Protein AF-A0A1Y5I6X3-F1 (afdb_monomer_lite)

Structure (mmCIF, N/CA/C/O backbone):
data_AF-A0A1Y5I6X3-F1
#
_entry.id   AF-A0A1Y5I6X3-F1
#
loop_
_atom_site.group_PDB
_atom_site.id
_atom_site.type_symbol
_atom_site.label_atom_id
_atom_site.label_alt_id
_atom_site.label_comp_id
_atom_site.label_asym_id
_atom_site.label_entity_id
_atom_site.label_seq_id
_atom_site.pdbx_PDB_ins_code
_atom_site.Cartn_x
_atom_site.Cartn_y
_atom_site.Cartn_z
_atom_site.occupancy
_atom_site.B_iso_or_equiv
_atom_site.auth_seq_id
_atom_site.auth_comp_id
_atom_site.auth_asym_id
_atom_site.auth_atom_id
_atom_site.pdbx_PDB_model_num
ATOM 1 N N . VAL A 1 1 ? 5.671 -7.356 -2.878 1.00 47.97 1 VAL A N 1
ATOM 2 C CA . VAL A 1 1 ? 5.399 -8.682 -2.246 1.00 47.97 1 VAL A CA 1
ATOM 3 C C . VAL A 1 1 ? 4.598 -8.442 -0.971 1.00 47.97 1 VAL A C 1
ATOM 5 O O . VAL A 1 1 ? 4.888 -7.433 -0.356 1.00 47.97 1 VAL A O 1
ATOM 8 N N . PHE A 1 2 ? 3.618 -9.276 -0.595 1.00 40.38 2 PHE A N 1
ATOM 9 C CA . PHE A 1 2 ? 2.829 -9.150 0.658 1.00 40.38 2 PHE A CA 1
ATOM 10 C C . PHE A 1 2 ? 3.252 -10.174 1.716 1.00 40.38 2 PHE A C 1
ATOM 12 O O . PHE A 1 2 ? 3.904 -11.132 1.338 1.00 40.38 2 PHE A O 1
ATOM 19 N N . GLY A 1 3 ? 2.980 -10.002 3.017 1.00 33.16 3 GLY A N 1
ATOM 20 C CA . GLY A 1 3 ? 3.432 -10.968 4.034 1.00 33.16 3 GLY A CA 1
ATOM 21 C C . GLY A 1 3 ? 2.745 -10.862 5.398 1.00 33.16 3 GLY A C 1
ATOM 22 O O . GLY A 1 3 ? 2.863 -9.841 6.061 1.00 33.16 3 GLY A O 1
ATOM 23 N N . ALA A 1 4 ? 2.128 -11.958 5.864 1.00 39.16 4 ALA A N 1
ATOM 24 C CA . ALA A 1 4 ? 1.616 -12.124 7.233 1.00 39.16 4 ALA A CA 1
ATOM 25 C C . ALA A 1 4 ? 2.211 -13.375 7.927 1.00 39.16 4 ALA A C 1
ATOM 27 O O . ALA A 1 4 ? 2.476 -14.397 7.282 1.00 39.16 4 ALA A O 1
ATOM 28 N N . ARG A 1 5 ? 2.343 -13.353 9.268 1.00 38.53 5 ARG A N 1
ATOM 29 C CA . ARG A 1 5 ? 2.557 -14.521 10.171 1.00 38.53 5 ARG A CA 1
ATOM 30 C C . ARG A 1 5 ? 1.288 -14.790 10.999 1.00 38.53 5 ARG A C 1
ATOM 32 O O . ARG A 1 5 ? 0.604 -13.849 11.363 1.00 38.53 5 ARG A O 1
ATOM 39 N N . GLY A 1 6 ? 0.972 -16.066 11.250 1.00 36.53 6 GLY A N 1
ATOM 40 C CA . GLY A 1 6 ? -0.183 -16.513 12.045 1.00 36.53 6 GLY A CA 1
ATOM 41 C C . GLY A 1 6 ? -1.315 -17.152 11.233 1.00 36.53 6 GLY A C 1
ATOM 42 O O . GLY A 1 6 ? -1.885 -16.508 10.354 1.00 36.53 6 GLY A O 1
ATOM 43 N N . ALA A 1 7 ? -1.602 -18.418 11.536 1.00 39.69 7 ALA A N 1
ATOM 44 C CA . ALA A 1 7 ? -2.764 -19.174 11.093 1.00 39.69 7 ALA A CA 1
ATOM 45 C C . ALA A 1 7 ? -3.996 -18.733 11.899 1.00 39.69 7 ALA A C 1
ATOM 47 O O . ALA A 1 7 ? -4.165 -19.162 13.035 1.00 39.69 7 ALA A O 1
ATOM 48 N N . ARG A 1 8 ? -4.810 -17.8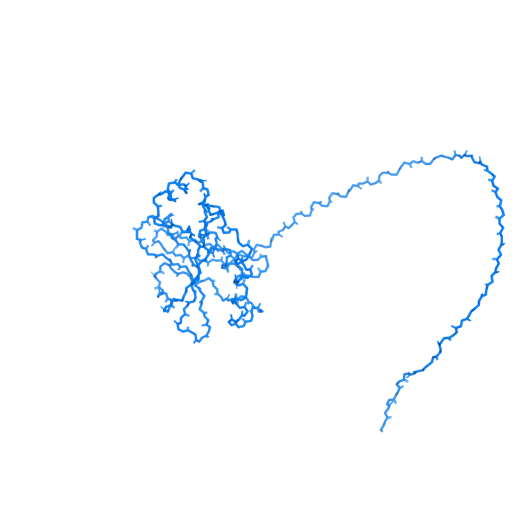42 11.332 1.00 38.97 8 ARG A N 1
ATOM 49 C CA . ARG A 1 8 ? -6.225 -17.581 11.655 1.00 38.97 8 ARG A CA 1
ATOM 50 C C . ARG A 1 8 ? -6.886 -17.107 10.357 1.00 38.97 8 ARG A C 1
ATOM 52 O O . ARG A 1 8 ? -6.158 -16.739 9.434 1.00 38.97 8 ARG A O 1
ATOM 59 N N . ARG A 1 9 ? -8.216 -17.229 10.267 1.00 42.22 9 ARG A N 1
ATOM 60 C CA . ARG A 1 9 ? -9.050 -16.942 9.080 1.00 42.22 9 ARG A CA 1
ATOM 61 C C . ARG A 1 9 ? -8.494 -15.775 8.250 1.00 42.22 9 ARG A C 1
ATOM 63 O O . ARG A 1 9 ? -8.038 -14.784 8.813 1.00 42.22 9 ARG A O 1
ATOM 70 N N . ALA A 1 10 ? -8.550 -15.888 6.920 1.00 47.84 10 ALA A N 1
ATOM 71 C CA . ALA A 1 10 ? -7.955 -14.943 5.963 1.00 47.84 10 ALA A CA 1
ATOM 72 C C . ALA A 1 10 ? -8.336 -13.455 6.176 1.00 47.84 10 ALA A C 1
ATOM 74 O O . ALA A 1 10 ? -7.649 -12.575 5.659 1.00 47.84 10 ALA A O 1
ATOM 75 N N . SER A 1 11 ? -9.373 -13.171 6.973 1.00 52.00 11 SER A N 1
ATOM 76 C CA . SER A 1 11 ? -9.797 -11.835 7.405 1.00 52.00 11 SER A CA 1
ATOM 77 C C . SER A 1 11 ? -8.820 -11.104 8.337 1.00 52.00 11 SER A C 1
ATOM 79 O O . SER A 1 11 ? -8.869 -9.880 8.389 1.00 52.00 11 SER A O 1
ATOM 81 N N . ASP A 1 12 ? -7.919 -11.806 9.036 1.00 60.47 12 ASP A N 1
ATOM 82 C CA . ASP A 1 12 ? -7.076 -11.211 10.094 1.00 60.47 12 ASP A CA 1
ATOM 83 C C . ASP A 1 12 ? -5.614 -10.989 9.648 1.00 60.47 12 ASP A C 1
ATOM 85 O O . ASP A 1 12 ? -4.705 -10.796 10.462 1.00 60.47 12 ASP A O 1
ATOM 89 N N . ALA A 1 13 ? -5.345 -11.078 8.344 1.00 75.06 13 ALA A N 1
ATOM 90 C CA . ALA A 1 13 ? -3.999 -10.943 7.803 1.00 75.06 13 ALA A CA 1
ATOM 91 C C . ALA A 1 13 ? -3.603 -9.467 7.648 1.00 75.06 13 ALA A C 1
ATOM 93 O O . ALA A 1 13 ? -4.314 -8.680 7.030 1.00 75.06 13 ALA A O 1
ATOM 94 N N . HIS A 1 14 ? -2.419 -9.104 8.142 1.00 86.31 14 HIS A N 1
ATOM 95 C CA . HIS A 1 14 ? -1.806 -7.807 7.860 1.00 86.31 14 HIS A CA 1
ATOM 96 C C . HIS A 1 14 ? -1.099 -7.823 6.495 1.00 86.31 14 HIS A C 1
ATOM 98 O O . HIS A 1 14 ? -0.344 -8.751 6.194 1.00 86.31 14 HIS A O 1
ATOM 104 N N . TRP A 1 15 ? -1.336 -6.793 5.681 1.00 89.25 15 TRP A N 1
ATOM 105 C CA . TRP A 1 15 ? -0.742 -6.633 4.354 1.00 89.25 15 TRP A CA 1
ATOM 106 C C . TRP A 1 15 ? 0.326 -5.533 4.382 1.00 89.25 15 TRP A C 1
ATOM 108 O O . TRP A 1 15 ? 0.142 -4.487 4.995 1.00 89.25 15 TRP A O 1
ATOM 118 N N . MET A 1 16 ? 1.447 -5.781 3.705 1.00 92.56 16 MET A N 1
ATOM 119 C CA . MET A 1 16 ? 2.593 -4.867 3.601 1.00 92.56 16 MET A CA 1
ATOM 120 C C . MET A 1 16 ? 3.249 -5.010 2.231 1.00 92.56 16 MET A C 1
ATOM 122 O O . MET A 1 16 ? 3.289 -6.117 1.714 1.00 92.56 16 MET A O 1
ATOM 126 N N . VAL A 1 17 ? 3.808 -3.956 1.646 1.00 93.69 17 VAL A N 1
ATOM 127 C CA . VAL A 1 17 ? 4.518 -4.045 0.361 1.00 93.69 17 VAL A CA 1
ATOM 128 C C . VAL A 1 17 ? 6.007 -4.225 0.607 1.00 93.69 17 VAL A C 1
ATOM 130 O O . VAL A 1 17 ? 6.638 -3.392 1.244 1.00 93.69 17 VAL A O 1
ATOM 133 N N . LEU A 1 18 ? 6.598 -5.285 0.061 1.00 92.50 18 LEU A N 1
ATOM 134 C CA . LEU A 1 18 ? 8.047 -5.406 -0.052 1.00 92.50 18 LEU A CA 1
ATOM 135 C C . LEU A 1 18 ? 8.511 -5.010 -1.454 1.00 92.50 18 LEU A C 1
ATOM 137 O O . LEU A 1 18 ? 7.993 -5.545 -2.447 1.00 92.50 18 LEU A O 1
ATOM 141 N N . VAL A 1 19 ? 9.541 -4.171 -1.498 1.00 91.69 19 VAL A N 1
ATOM 142 C CA . VAL A 1 19 ? 10.272 -3.744 -2.692 1.00 91.69 19 VAL A CA 1
ATOM 143 C C . VAL A 1 19 ? 11.702 -4.259 -2.583 1.00 91.69 19 VAL A C 1
ATOM 145 O O . VAL A 1 19 ? 12.400 -3.986 -1.607 1.00 91.69 19 VAL A O 1
ATOM 148 N N . ARG A 1 20 ? 12.139 -5.029 -3.582 1.00 90.00 20 ARG A N 1
ATOM 149 C CA . ARG A 1 20 ? 13.528 -5.480 -3.700 1.00 90.00 20 ARG A CA 1
ATOM 150 C C . ARG A 1 20 ? 14.184 -4.726 -4.844 1.00 90.00 20 ARG A C 1
ATOM 152 O O . ARG A 1 20 ? 13.700 -4.795 -5.972 1.00 90.00 20 ARG A O 1
ATOM 159 N N . HIS A 1 21 ? 15.286 -4.051 -4.550 1.00 87.62 21 HIS A N 1
ATOM 160 C CA . HIS A 1 21 ? 16.095 -3.373 -5.557 1.00 87.62 21 HIS A CA 1
ATOM 161 C C . HIS A 1 21 ? 17.009 -4.385 -6.262 1.00 87.62 21 HIS A C 1
ATOM 163 O O . HIS A 1 21 ? 17.411 -5.392 -5.676 1.00 87.62 21 HIS A O 1
ATOM 169 N N . ALA A 1 22 ? 17.307 -4.159 -7.543 1.00 83.44 22 ALA A N 1
ATOM 170 C CA . ALA A 1 22 ? 18.222 -5.028 -8.280 1.00 83.44 22 ALA A CA 1
ATOM 171 C C . ALA A 1 22 ? 19.620 -4.992 -7.635 1.00 83.44 22 ALA A C 1
ATOM 173 O O . ALA A 1 22 ? 20.143 -3.914 -7.365 1.00 83.44 22 ALA A O 1
ATOM 174 N N . GLY A 1 23 ? 20.201 -6.167 -7.380 1.00 80.75 23 GLY A N 1
ATOM 175 C CA . GLY A 1 23 ? 21.510 -6.296 -6.729 1.00 80.75 23 GLY A CA 1
ATOM 176 C C . GLY A 1 23 ? 21.515 -6.092 -5.209 1.00 80.75 23 GLY A C 1
ATOM 177 O O . GLY A 1 23 ? 22.592 -6.076 -4.627 1.00 80.75 23 GLY A O 1
ATOM 178 N N . ASP A 1 24 ? 20.352 -5.939 -4.566 1.00 83.06 24 ASP A N 1
ATOM 179 C CA . ASP A 1 24 ? 20.244 -5.809 -3.108 1.00 83.06 24 ASP A CA 1
ATOM 180 C C . ASP A 1 24 ? 19.701 -7.120 -2.504 1.00 83.06 24 ASP A C 1
ATOM 182 O O . ASP A 1 24 ? 18.657 -7.635 -2.922 1.00 83.06 24 ASP A O 1
ATOM 186 N N . ASP A 1 25 ? 20.394 -7.648 -1.493 1.00 83.00 25 ASP A N 1
ATOM 187 C CA . ASP A 1 25 ? 19.954 -8.831 -0.732 1.00 83.00 25 ASP A CA 1
ATOM 188 C C . ASP A 1 25 ? 18.833 -8.492 0.262 1.00 83.00 25 ASP A C 1
ATOM 190 O O . ASP A 1 25 ? 18.154 -9.363 0.819 1.00 83.00 25 ASP A O 1
ATOM 194 N N . HIS A 1 26 ? 18.619 -7.198 0.485 1.00 87.75 26 HIS A N 1
ATOM 195 C CA . HIS A 1 26 ? 17.594 -6.672 1.364 1.00 87.75 26 HIS A CA 1
ATOM 196 C C . HIS A 1 26 ? 16.360 -6.222 0.585 1.00 87.75 26 HIS A C 1
ATOM 198 O O . HIS A 1 26 ? 16.435 -5.751 -0.550 1.00 87.75 26 HIS A O 1
ATOM 204 N N . ALA A 1 27 ? 15.208 -6.319 1.240 1.00 89.88 27 ALA A N 1
ATOM 205 C CA . ALA A 1 27 ? 13.973 -5.708 0.777 1.00 89.88 27 ALA A CA 1
ATOM 206 C C . ALA A 1 27 ? 13.588 -4.547 1.700 1.00 89.88 27 ALA A C 1
ATOM 208 O O . ALA A 1 27 ? 13.687 -4.659 2.926 1.00 89.88 27 ALA A O 1
ATOM 209 N N . SER A 1 28 ? 13.122 -3.448 1.116 1.00 92.38 28 SER A N 1
ATOM 210 C CA . SER A 1 28 ? 12.394 -2.411 1.844 1.00 92.38 28 SER A CA 1
ATOM 211 C C . SER A 1 28 ? 10.957 -2.884 2.037 1.00 92.38 28 SER A C 1
ATOM 213 O O . SER A 1 28 ? 10.341 -3.397 1.103 1.00 92.38 28 SER A O 1
ATOM 215 N N . VAL A 1 29 ? 10.434 -2.755 3.248 1.00 93.44 29 VAL A N 1
ATOM 216 C CA . VAL A 1 29 ? 9.074 -3.134 3.628 1.00 93.44 29 VAL A CA 1
ATOM 217 C C . VAL A 1 29 ? 8.320 -1.872 3.994 1.00 93.44 29 VAL A C 1
ATOM 219 O O . VAL A 1 29 ? 8.824 -1.092 4.799 1.00 93.44 29 VAL A O 1
ATOM 222 N N . TYR A 1 30 ? 7.127 -1.718 3.434 1.00 94.94 30 TYR A N 1
ATOM 223 C CA . TYR A 1 30 ? 6.227 -0.603 3.685 1.00 94.94 30 TYR A CA 1
ATOM 224 C C . TYR A 1 30 ? 4.903 -1.133 4.220 1.00 94.94 30 TYR A C 1
ATOM 226 O O . TYR A 1 30 ? 4.243 -1.959 3.580 1.00 94.94 30 TYR A O 1
ATOM 234 N N . ASP A 1 31 ? 4.534 -0.684 5.408 1.00 93.44 31 ASP A N 1
ATOM 235 C CA . ASP A 1 31 ? 3.338 -1.097 6.127 1.00 93.44 31 ASP A CA 1
ATOM 236 C C . ASP A 1 31 ? 2.549 0.111 6.630 1.00 93.44 31 ASP A C 1
ATOM 238 O O . ASP A 1 31 ? 3.102 1.170 6.910 1.00 93.44 31 ASP A O 1
ATOM 242 N N . PHE A 1 32 ? 1.233 -0.060 6.745 1.00 95.06 32 PHE A N 1
ATOM 243 C CA . PHE A 1 32 ? 0.332 0.932 7.320 1.00 95.06 32 PHE A CA 1
ATOM 244 C C . PHE A 1 32 ? -0.385 0.304 8.510 1.00 95.06 32 PHE A C 1
ATOM 246 O O . PHE A 1 32 ? -1.073 -0.710 8.370 1.00 95.06 32 PHE A O 1
ATOM 253 N N . LEU A 1 33 ? -0.165 0.857 9.699 1.00 93.75 33 LEU A N 1
ATOM 254 C CA . LEU A 1 33 ? -0.658 0.311 10.961 1.00 93.75 33 LEU A CA 1
ATOM 255 C C . LEU A 1 33 ? -1.163 1.437 11.860 1.00 93.75 33 LEU A C 1
ATOM 257 O O . LEU A 1 33 ? -0.714 2.568 11.726 1.00 93.75 33 LEU A O 1
ATOM 261 N N . PRO A 1 34 ? -2.042 1.152 12.832 1.00 94.56 34 PRO A N 1
ATOM 262 C CA . PRO A 1 34 ? -2.355 2.126 13.868 1.00 94.56 34 PRO A CA 1
ATOM 263 C C . PRO A 1 34 ? -1.087 2.530 14.622 1.00 94.56 34 PRO A C 1
ATOM 265 O O . PRO A 1 34 ? -0.229 1.678 14.865 1.00 94.56 34 PRO A O 1
ATOM 268 N N . THR A 1 35 ? -1.007 3.776 15.096 1.00 94.75 35 THR A N 1
ATOM 269 C CA . THR A 1 35 ? 0.135 4.244 15.908 1.00 94.75 35 THR A CA 1
ATOM 270 C C . THR A 1 35 ? 0.384 3.330 17.118 1.00 94.75 35 THR A C 1
ATOM 272 O O . THR A 1 35 ? 1.519 3.015 17.467 1.00 94.75 35 THR A O 1
ATOM 275 N N . SER A 1 36 ? -0.692 2.835 17.742 1.00 92.62 36 SER A N 1
ATOM 276 C CA . SER A 1 36 ? -0.648 1.897 18.873 1.00 92.62 36 SER A CA 1
ATOM 277 C C . SER A 1 36 ? -1.361 0.580 18.535 1.00 92.62 36 SER A C 1
ATOM 279 O O . SER A 1 36 ? -2.498 0.376 18.968 1.00 92.62 36 SER A O 1
ATOM 281 N N . PRO A 1 37 ? -0.718 -0.341 17.790 1.00 89.25 37 PRO A N 1
ATOM 282 C CA . PRO A 1 37 ? -1.380 -1.534 17.255 1.00 89.25 37 PRO A CA 1
ATOM 283 C C . PRO A 1 37 ? -1.651 -2.606 18.321 1.00 89.25 37 PRO A C 1
ATOM 285 O O . PRO A 1 37 ? -2.520 -3.449 18.141 1.00 89.25 37 PRO A O 1
ATOM 288 N N . LYS A 1 38 ? -0.920 -2.580 19.443 1.00 90.25 38 LYS A N 1
ATOM 289 C CA . LYS A 1 38 ? -1.089 -3.525 20.562 1.00 90.25 38 LYS A CA 1
ATOM 290 C C . LYS A 1 38 ? -2.070 -3.034 21.632 1.00 90.25 38 LYS A C 1
ATOM 292 O O . LYS A 1 38 ? -2.296 -3.738 22.609 1.00 90.25 38 LYS A O 1
ATOM 297 N N . SER A 1 39 ? -2.607 -1.822 21.487 1.00 94.06 39 SER A N 1
ATOM 298 C CA . SER A 1 39 ? -3.516 -1.243 22.477 1.00 94.06 39 SER A CA 1
ATOM 299 C C . SER A 1 39 ? -4.920 -1.841 22.330 1.00 94.06 39 SER A C 1
ATOM 301 O O . SER A 1 39 ? -5.509 -1.729 21.249 1.00 94.06 39 SER A O 1
ATOM 303 N N . PRO A 1 40 ? -5.505 -2.410 23.403 1.00 93.75 40 PRO A N 1
ATOM 304 C CA . PRO A 1 40 ? -6.885 -2.895 23.380 1.00 93.75 40 PRO A CA 1
ATOM 305 C C . PRO A 1 40 ? -7.892 -1.796 23.022 1.00 93.75 40 PRO A C 1
ATOM 307 O O . PRO A 1 40 ? -8.874 -2.061 22.335 1.00 93.75 40 PRO A O 1
ATOM 310 N N . ALA A 1 41 ? -7.628 -0.548 23.424 1.00 94.94 41 ALA A N 1
ATOM 311 C CA . ALA A 1 41 ? -8.490 0.589 23.106 1.00 94.94 41 ALA A CA 1
ATOM 312 C C . ALA A 1 41 ? -8.501 0.903 21.601 1.00 94.94 41 ALA A C 1
ATOM 314 O O . ALA A 1 41 ? -9.555 1.200 21.041 1.00 94.94 41 ALA A O 1
ATOM 315 N N . THR A 1 42 ? -7.346 0.803 20.934 1.00 93.94 42 THR A N 1
ATOM 316 C CA . THR A 1 42 ? -7.255 0.938 19.472 1.00 93.94 42 THR A CA 1
ATOM 317 C C . THR A 1 42 ? -8.066 -0.154 18.782 1.00 93.94 42 THR A C 1
ATOM 319 O O . THR A 1 42 ? -8.849 0.142 17.884 1.00 93.94 42 THR A O 1
ATOM 322 N N . ALA A 1 43 ? -7.921 -1.405 19.233 1.00 92.19 43 ALA A N 1
ATOM 323 C CA . ALA A 1 43 ? -8.663 -2.532 18.678 1.00 92.19 43 ALA A CA 1
ATOM 324 C C . ALA A 1 43 ? -10.179 -2.353 18.853 1.00 92.19 43 ALA A C 1
ATOM 326 O O . ALA A 1 43 ? -10.921 -2.495 17.888 1.00 92.19 43 ALA A O 1
ATOM 327 N N . ALA A 1 44 ? -10.636 -1.964 20.047 1.00 94.38 44 ALA A N 1
ATOM 328 C CA . ALA A 1 44 ? -12.050 -1.713 20.314 1.00 94.38 44 ALA A CA 1
ATOM 329 C C . ALA A 1 44 ? -12.629 -0.607 19.416 1.00 94.38 44 ALA A C 1
ATOM 331 O O . ALA A 1 44 ? -13.722 -0.770 18.879 1.00 94.38 44 ALA A O 1
ATOM 332 N N . LYS A 1 45 ? -11.892 0.495 19.200 1.00 94.69 45 LYS A N 1
ATOM 333 C CA . LYS A 1 45 ? -12.312 1.571 18.285 1.00 94.69 45 LYS A CA 1
ATOM 334 C C . LYS A 1 45 ? -12.469 1.068 16.850 1.00 94.69 45 LYS A C 1
ATOM 336 O O . LYS A 1 45 ? -13.513 1.293 16.247 1.00 94.69 45 LYS A O 1
ATOM 341 N N . LEU A 1 46 ? -11.464 0.359 16.341 1.00 92.81 46 LEU A N 1
ATOM 342 C CA . LEU A 1 46 ? -11.474 -0.176 14.979 1.00 92.81 46 LEU A CA 1
ATOM 343 C C . LEU A 1 46 ? -12.589 -1.206 14.764 1.00 92.81 46 LEU A C 1
ATOM 345 O O . LEU A 1 46 ? -13.289 -1.145 13.758 1.00 92.81 46 LEU A O 1
ATOM 349 N N . LEU A 1 47 ? -12.797 -2.113 15.724 1.00 91.94 47 LEU A N 1
ATOM 350 C CA . LEU A 1 47 ? -13.878 -3.104 15.677 1.00 91.94 47 LEU A CA 1
ATOM 351 C C . LEU A 1 47 ? -15.267 -2.462 15.780 1.00 91.94 47 LEU A C 1
ATOM 353 O O . LEU A 1 47 ? -16.220 -2.976 15.206 1.00 91.94 47 LEU A O 1
ATOM 357 N N . ALA A 1 48 ? -15.380 -1.315 16.455 1.00 93.38 48 ALA A N 1
ATOM 358 C CA . ALA A 1 48 ? -16.592 -0.500 16.473 1.00 93.38 48 ALA A CA 1
ATOM 359 C C . ALA A 1 48 ? -16.788 0.336 15.189 1.00 93.38 48 ALA A C 1
ATOM 361 O O . ALA A 1 48 ? -17.678 1.184 15.148 1.00 93.38 48 ALA A O 1
ATOM 362 N N . GLY A 1 49 ? -15.944 0.154 14.165 1.00 91.38 49 GLY A N 1
ATOM 363 C CA . GLY A 1 49 ? -16.014 0.885 12.898 1.00 91.38 49 GLY A CA 1
ATOM 364 C C . GLY A 1 49 ? -15.542 2.339 12.975 1.00 91.38 49 GLY A C 1
ATOM 365 O O . GLY A 1 49 ? -15.784 3.107 12.042 1.00 91.38 49 GLY A O 1
ATOM 366 N N . ARG A 1 50 ? -14.886 2.734 14.075 1.00 94.19 50 ARG A N 1
ATOM 367 C CA . ARG A 1 50 ? -14.321 4.078 14.249 1.00 94.19 50 ARG A CA 1
ATOM 368 C C . ARG A 1 50 ? -12.926 4.165 13.644 1.00 94.19 50 ARG A C 1
ATOM 370 O O . ARG A 1 50 ? -12.212 3.168 13.548 1.00 94.19 50 ARG A O 1
ATOM 377 N N . GLU A 1 51 ? -12.534 5.380 13.296 1.00 94.81 51 GLU A N 1
ATOM 378 C CA . GLU A 1 51 ? -11.189 5.688 12.823 1.00 94.81 51 GLU A CA 1
ATOM 379 C C . GLU A 1 51 ? -10.193 5.872 13.973 1.00 94.81 51 GLU A C 1
ATOM 381 O O . GLU A 1 51 ? -10.542 6.224 15.109 1.00 94.81 51 GLU A O 1
ATOM 386 N N . VAL A 1 52 ? -8.928 5.600 13.673 1.00 96.00 52 VAL A N 1
ATOM 387 C CA . VAL A 1 52 ? -7.793 5.830 14.565 1.00 96.00 52 VAL A CA 1
ATOM 388 C C . VAL A 1 52 ? -6.640 6.411 13.764 1.00 96.00 52 VAL A C 1
ATOM 390 O O . VAL A 1 52 ? -6.526 6.174 12.567 1.00 96.00 52 VAL A O 1
ATOM 393 N N . ARG A 1 53 ? -5.720 7.094 14.443 1.00 96.56 53 ARG A N 1
ATOM 394 C CA . ARG A 1 53 ? -4.494 7.554 13.798 1.00 96.56 53 ARG A CA 1
ATOM 395 C C . ARG A 1 53 ? -3.663 6.364 13.311 1.00 96.56 53 ARG A C 1
ATOM 397 O O . ARG A 1 53 ? -3.291 5.481 14.096 1.00 96.56 53 ARG A O 1
ATOM 404 N N . GLY A 1 54 ? -3.390 6.355 12.015 1.00 95.44 54 GLY A N 1
ATOM 405 C CA . GLY A 1 54 ? -2.465 5.451 11.360 1.00 95.44 54 GLY A CA 1
ATOM 406 C C . GLY A 1 54 ? -1.039 5.994 11.348 1.00 95.44 54 GLY A C 1
ATOM 407 O O . GLY A 1 54 ? -0.752 7.146 11.674 1.00 95.44 54 GLY A O 1
ATOM 408 N N . GLU A 1 55 ? -0.121 5.118 10.987 1.00 95.56 55 GLU A N 1
ATOM 409 C CA . GLU A 1 55 ? 1.290 5.396 10.819 1.00 95.56 55 GLU A CA 1
ATOM 410 C C . GLU A 1 55 ? 1.785 4.575 9.631 1.00 95.56 55 GLU A C 1
ATOM 412 O O . GLU A 1 55 ? 1.627 3.349 9.589 1.00 95.56 55 GLU A O 1
ATOM 417 N N . ILE A 1 56 ? 2.365 5.271 8.658 1.00 95.38 56 ILE A N 1
ATOM 418 C CA . ILE A 1 56 ? 3.078 4.650 7.548 1.00 95.38 56 ILE A CA 1
ATOM 419 C C . ILE A 1 56 ? 4.486 4.348 8.039 1.00 95.38 56 ILE A C 1
ATOM 421 O O . ILE A 1 56 ? 5.191 5.228 8.533 1.00 95.38 56 ILE A O 1
ATOM 425 N N . ARG A 1 57 ? 4.895 3.095 7.907 1.00 93.62 57 ARG A N 1
ATOM 426 C CA . ARG A 1 57 ? 6.181 2.603 8.375 1.00 93.62 57 ARG A CA 1
ATOM 427 C C . ARG A 1 57 ? 6.987 2.084 7.201 1.00 93.62 57 ARG A C 1
ATOM 429 O O . ARG A 1 57 ? 6.460 1.498 6.259 1.00 93.62 57 ARG A O 1
ATOM 436 N N . SER A 1 58 ? 8.288 2.325 7.273 1.00 93.62 58 SER A N 1
ATOM 437 C CA . SER A 1 58 ? 9.267 1.765 6.357 1.00 93.62 58 SER A CA 1
ATOM 438 C C . SER A 1 58 ? 10.365 1.082 7.164 1.00 93.62 58 SER A C 1
ATOM 440 O O . SER A 1 58 ? 10.861 1.606 8.163 1.00 93.62 58 SER A O 1
ATOM 442 N N . ARG A 1 59 ? 10.732 -0.137 6.771 1.00 92.06 59 ARG A N 1
ATOM 443 C CA . ARG A 1 59 ? 11.807 -0.891 7.428 1.00 92.06 59 ARG A CA 1
ATOM 444 C C . ARG A 1 59 ? 12.560 -1.759 6.440 1.00 92.06 59 ARG A C 1
ATOM 446 O O . ARG A 1 59 ? 11.989 -2.272 5.484 1.00 92.06 59 ARG A O 1
ATOM 453 N N . ARG A 1 60 ? 13.846 -1.980 6.701 1.00 90.19 60 ARG A N 1
ATOM 454 C CA . ARG A 1 60 ? 14.659 -2.921 5.926 1.00 90.19 60 ARG A CA 1
ATOM 455 C C . ARG A 1 60 ? 14.492 -4.335 6.475 1.00 90.19 60 ARG A C 1
ATOM 457 O O . ARG A 1 60 ? 14.494 -4.545 7.686 1.00 90.19 60 ARG A O 1
ATOM 464 N N . MET A 1 61 ? 14.372 -5.308 5.583 1.00 87.44 61 MET A N 1
ATOM 465 C CA . MET A 1 61 ? 14.302 -6.725 5.917 1.00 87.44 61 MET A CA 1
ATOM 466 C C . MET A 1 61 ? 15.375 -7.496 5.148 1.00 87.44 61 MET A C 1
ATOM 468 O O . MET A 1 61 ? 15.640 -7.217 3.980 1.00 87.44 61 MET A O 1
ATOM 472 N N . ALA A 1 62 ? 16.016 -8.456 5.815 1.00 80.94 62 ALA A N 1
ATOM 473 C CA . ALA A 1 62 ? 16.955 -9.370 5.177 1.00 80.94 62 ALA A CA 1
ATOM 474 C C . ALA A 1 62 ? 16.180 -10.377 4.317 1.00 80.94 62 ALA A C 1
ATOM 476 O O . ALA A 1 62 ? 15.463 -11.228 4.845 1.00 80.94 62 ALA A O 1
ATOM 477 N N . GLY A 1 63 ? 16.310 -10.250 2.997 1.00 72.44 63 GLY A N 1
ATOM 478 C CA . GLY A 1 63 ? 15.652 -11.111 2.026 1.00 72.44 63 GLY A CA 1
ATOM 479 C C . GLY A 1 63 ? 14.148 -10.887 1.849 1.00 72.44 63 GLY A C 1
ATOM 480 O O . GLY A 1 63 ? 13.467 -10.187 2.600 1.00 72.44 63 GLY A O 1
ATOM 481 N N . VAL A 1 64 ? 13.624 -11.539 0.812 1.00 73.19 64 VAL A N 1
ATOM 482 C CA . VAL A 1 64 ? 12.188 -11.723 0.577 1.00 73.19 64 VAL A CA 1
ATOM 483 C C . VAL A 1 64 ? 11.834 -13.134 1.051 1.00 73.19 64 VAL A C 1
ATOM 485 O O . VAL A 1 64 ? 12.597 -14.060 0.765 1.00 73.19 64 VAL A O 1
ATOM 488 N N . PRO A 1 65 ? 10.711 -13.344 1.763 1.00 70.75 65 PRO A N 1
ATOM 489 C CA . PRO A 1 65 ? 10.306 -14.686 2.161 1.00 70.75 65 PRO A CA 1
ATOM 490 C C . PRO A 1 65 ? 10.239 -15.629 0.950 1.00 70.75 65 PRO A C 1
ATOM 492 O O . PRO A 1 65 ? 9.765 -15.242 -0.119 1.00 70.75 65 PRO A O 1
ATOM 495 N N . ALA A 1 66 ? 10.726 -16.862 1.117 1.00 62.12 66 ALA A N 1
ATOM 496 C CA . ALA A 1 66 ? 10.720 -17.868 0.057 1.00 62.12 66 ALA A CA 1
ATOM 497 C C . ALA A 1 66 ? 9.297 -18.151 -0.471 1.00 62.12 66 ALA A C 1
ATOM 499 O O . ALA A 1 66 ? 8.313 -18.023 0.267 1.00 62.12 66 ALA A O 1
ATOM 500 N N . ARG A 1 67 ? 9.211 -18.566 -1.746 1.00 53.44 67 ARG A N 1
ATOM 501 C CA . ARG A 1 67 ? 7.975 -19.004 -2.426 1.00 53.44 67 ARG A CA 1
ATOM 502 C C . ARG A 1 67 ? 7.196 -19.992 -1.543 1.00 53.44 67 ARG A C 1
ATOM 504 O O . ARG A 1 67 ? 7.799 -20.882 -0.953 1.00 53.44 67 ARG A O 1
ATOM 511 N N . GLY A 1 68 ? 5.876 -19.830 -1.450 1.00 53.88 68 GLY A N 1
ATOM 512 C CA . GLY A 1 68 ? 5.000 -20.691 -0.635 1.00 53.88 68 GL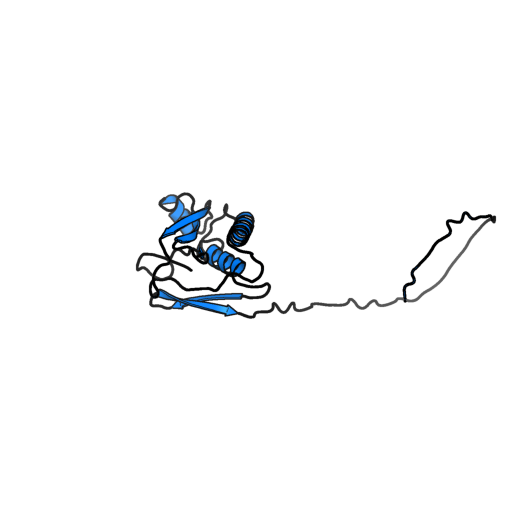Y A CA 1
ATOM 513 C C . GLY A 1 68 ? 4.794 -20.221 0.810 1.00 53.88 68 GLY A C 1
ATOM 514 O O . GLY A 1 68 ? 3.977 -20.775 1.536 1.00 53.88 68 GLY A O 1
ATOM 515 N N . ARG A 1 69 ? 5.479 -19.159 1.247 1.00 63.28 69 ARG A N 1
ATOM 516 C CA . ARG A 1 69 ? 5.000 -18.327 2.365 1.00 63.28 69 ARG A CA 1
ATOM 517 C C . ARG A 1 69 ? 4.046 -17.292 1.778 1.00 63.28 69 ARG A C 1
ATOM 519 O O . ARG A 1 69 ? 4.259 -16.934 0.629 1.00 63.28 69 ARG A O 1
ATOM 526 N N . ARG A 1 70 ? 3.028 -16.848 2.534 1.00 72.88 70 ARG A N 1
ATOM 527 C CA . ARG A 1 70 ? 1.962 -15.871 2.184 1.00 72.88 70 ARG A CA 1
ATOM 528 C C . ARG A 1 70 ? 2.472 -14.579 1.520 1.00 72.88 70 ARG A C 1
ATOM 530 O O . ARG A 1 70 ? 2.385 -13.502 2.099 1.00 72.88 70 ARG A O 1
ATOM 537 N N . CYS A 1 71 ? 3.023 -14.705 0.324 1.00 77.25 71 CYS A N 1
ATOM 538 C CA . CYS A 1 71 ? 3.843 -13.744 -0.381 1.00 77.25 71 CYS A CA 1
ATOM 539 C C . CYS A 1 71 ? 3.669 -13.978 -1.875 1.00 77.25 71 CYS A C 1
ATOM 541 O O . CYS A 1 71 ? 4.128 -14.981 -2.416 1.00 77.25 71 CYS A O 1
ATOM 543 N N . VAL A 1 72 ? 3.045 -13.014 -2.545 1.00 83.94 72 VAL A N 1
ATOM 544 C CA . VAL A 1 72 ? 2.863 -13.025 -3.996 1.00 83.94 72 VAL A CA 1
ATOM 545 C C . VAL A 1 72 ? 3.759 -11.976 -4.649 1.00 83.94 72 VAL A C 1
ATOM 547 O O . VAL A 1 72 ? 3.922 -10.859 -4.139 1.00 83.94 72 VAL A O 1
ATOM 550 N N . ARG A 1 73 ? 4.389 -12.342 -5.770 1.00 86.75 73 ARG A N 1
ATOM 551 C CA . ARG A 1 73 ? 5.091 -11.383 -6.628 1.00 86.75 73 ARG A CA 1
ATOM 552 C C . ARG A 1 73 ? 4.047 -10.672 -7.482 1.00 86.75 73 ARG A C 1
ATOM 554 O O . ARG A 1 73 ? 3.381 -11.321 -8.272 1.00 86.75 73 ARG A O 1
ATOM 561 N N . VAL A 1 74 ? 3.952 -9.358 -7.306 1.00 87.69 74 VAL A N 1
ATOM 562 C CA . VAL A 1 74 ? 3.004 -8.498 -8.028 1.00 87.69 74 VAL A CA 1
ATOM 563 C C . VAL A 1 74 ? 3.508 -8.189 -9.434 1.00 87.69 74 VAL A C 1
ATOM 565 O O . VAL A 1 74 ? 2.821 -8.436 -10.411 1.00 87.69 74 VAL A O 1
ATOM 568 N N . GLY A 1 75 ? 4.740 -7.694 -9.538 1.00 87.81 75 GLY A N 1
ATOM 569 C CA . GLY A 1 75 ? 5.306 -7.254 -10.804 1.00 87.81 75 GLY A CA 1
ATOM 570 C C . GLY A 1 75 ? 6.690 -6.652 -10.621 1.00 87.81 75 GLY A C 1
ATOM 571 O O . GLY A 1 75 ? 7.261 -6.680 -9.524 1.00 87.81 75 GLY A O 1
ATOM 572 N N . THR A 1 76 ? 7.242 -6.147 -11.715 1.00 89.25 76 THR A N 1
ATOM 573 C CA . THR A 1 76 ? 8.364 -5.204 -11.701 1.00 89.25 76 THR A CA 1
ATOM 574 C C . THR A 1 76 ? 7.824 -3.785 -11.603 1.00 89.25 76 THR A C 1
ATOM 576 O O . THR A 1 76 ? 6.661 -3.542 -11.912 1.00 89.25 76 THR A O 1
ATOM 579 N N . THR A 1 77 ? 8.651 -2.849 -11.153 1.00 89.44 77 THR A N 1
ATOM 580 C CA . THR A 1 77 ? 8.274 -1.436 -11.172 1.00 89.44 77 THR A CA 1
ATOM 581 C C . THR A 1 77 ? 8.012 -0.975 -12.605 1.00 89.44 77 THR A C 1
ATOM 583 O O . THR A 1 77 ? 8.714 -1.429 -13.515 1.00 89.44 77 THR A O 1
ATOM 586 N N . ARG A 1 78 ? 7.033 -0.086 -12.808 1.00 87.25 78 ARG A N 1
ATOM 587 C CA . ARG A 1 78 ? 6.724 0.472 -14.132 1.00 87.25 78 ARG A CA 1
ATOM 588 C C . ARG A 1 78 ? 7.932 1.185 -14.740 1.00 87.25 78 ARG A C 1
ATOM 590 O O . ARG A 1 78 ? 8.823 1.675 -14.033 1.00 87.25 78 ARG A O 1
ATOM 597 N N . VAL A 1 79 ? 7.960 1.232 -16.067 1.00 79.69 79 VAL A N 1
ATOM 598 C CA . VAL A 1 79 ? 9.043 1.862 -16.827 1.00 79.69 79 VAL A CA 1
ATOM 599 C C . VAL A 1 79 ? 9.080 3.363 -16.512 1.00 79.69 79 VAL A C 1
ATOM 601 O O . VAL A 1 79 ? 8.049 4.000 -16.336 1.00 79.69 79 VAL A O 1
ATOM 604 N N . GLY A 1 80 ? 10.278 3.939 -16.394 1.00 78.62 80 GLY A N 1
ATOM 605 C CA . GLY A 1 80 ? 10.446 5.379 -16.155 1.00 78.62 80 GLY A CA 1
ATOM 606 C C . GLY A 1 80 ? 10.479 5.816 -14.685 1.00 78.62 80 GLY A C 1
ATOM 607 O O . GLY A 1 80 ? 10.847 6.954 -14.419 1.00 78.62 80 GLY A O 1
ATOM 608 N N . LEU A 1 81 ? 10.227 4.921 -13.719 1.00 80.88 81 LEU A N 1
ATOM 609 C CA . LEU A 1 81 ? 10.420 5.207 -12.284 1.00 80.88 81 LEU A CA 1
ATOM 610 C C . LEU A 1 81 ? 11.889 5.429 -11.882 1.00 80.88 81 LEU A C 1
ATOM 612 O O . LEU A 1 81 ? 12.160 5.791 -10.745 1.00 80.88 81 LEU A O 1
ATOM 616 N N . GLY A 1 82 ? 12.843 5.224 -12.793 1.00 75.38 82 GLY A N 1
ATOM 617 C CA . GLY A 1 82 ? 14.271 5.309 -12.502 1.00 75.38 82 GLY A CA 1
ATOM 618 C C . GLY A 1 82 ? 14.775 4.139 -11.649 1.00 75.38 82 GLY A C 1
ATOM 619 O O . GLY A 1 82 ? 14.045 3.202 -11.331 1.00 75.38 82 GLY A O 1
ATOM 620 N N . GLY A 1 83 ? 16.067 4.164 -11.311 1.00 84.50 83 GLY A N 1
ATOM 621 C CA . GLY A 1 83 ? 16.654 3.202 -10.375 1.00 84.50 83 GLY A CA 1
ATOM 622 C C . GLY A 1 83 ? 16.141 3.406 -8.943 1.00 84.50 83 GLY A C 1
ATOM 623 O O . GLY A 1 83 ? 15.122 4.049 -8.704 1.00 84.50 83 GLY A O 1
ATOM 624 N N . ARG A 1 84 ? 16.896 2.922 -7.954 1.00 88.31 84 ARG A N 1
ATOM 625 C CA . ARG A 1 84 ? 16.520 2.981 -6.530 1.00 88.31 84 ARG A CA 1
ATOM 626 C C . ARG A 1 84 ? 15.984 4.342 -6.067 1.00 88.31 84 ARG A C 1
ATOM 628 O O . ARG A 1 84 ? 14.972 4.384 -5.382 1.00 88.31 84 ARG A O 1
ATOM 635 N N . ILE A 1 85 ? 16.641 5.437 -6.451 1.00 89.38 85 ILE A N 1
ATOM 636 C CA . ILE A 1 85 ? 16.271 6.797 -6.022 1.00 89.38 85 ILE A CA 1
ATOM 637 C C . ILE A 1 85 ? 14.863 7.170 -6.496 1.00 89.38 85 ILE A C 1
ATOM 639 O O . ILE A 1 85 ? 14.074 7.688 -5.713 1.00 89.38 85 ILE A O 1
ATOM 643 N N . GLY A 1 86 ? 14.533 6.890 -7.757 1.00 91.31 86 GLY A N 1
ATOM 644 C CA . GLY A 1 86 ? 13.229 7.262 -8.298 1.00 91.31 86 GLY A CA 1
ATOM 645 C C . GLY A 1 86 ? 12.100 6.374 -7.767 1.00 91.31 86 GLY A C 1
ATOM 646 O O . GLY A 1 86 ? 11.007 6.873 -7.505 1.00 91.31 86 GLY A O 1
ATOM 647 N N . ILE A 1 87 ? 12.389 5.102 -7.466 1.00 92.00 87 ILE A N 1
ATOM 648 C CA . ILE A 1 87 ? 11.449 4.220 -6.759 1.00 92.00 87 ILE A CA 1
ATOM 649 C C . ILE A 1 87 ? 11.140 4.773 -5.360 1.00 92.00 87 ILE A C 1
ATOM 651 O O . ILE A 1 87 ? 9.973 4.924 -5.016 1.00 92.00 87 ILE A O 1
ATOM 655 N N . GLU A 1 88 ? 12.155 5.111 -4.558 1.00 92.12 88 GLU A N 1
ATOM 656 C CA . GLU A 1 88 ? 11.936 5.667 -3.211 1.00 92.12 88 GLU A CA 1
ATOM 657 C C . GLU A 1 88 ? 11.226 7.034 -3.264 1.00 92.12 88 GLU A C 1
ATOM 659 O O . GLU A 1 88 ? 10.351 7.298 -2.441 1.00 92.12 88 GLU A O 1
ATOM 664 N N . SER A 1 89 ? 11.530 7.874 -4.264 1.00 93.56 89 SER A N 1
ATOM 665 C CA . SER A 1 89 ? 10.818 9.141 -4.492 1.00 93.56 89 SER A CA 1
ATOM 666 C C . SER A 1 89 ? 9.334 8.910 -4.769 1.00 93.56 89 SER A C 1
ATOM 668 O O . SER A 1 89 ? 8.488 9.526 -4.130 1.00 93.56 89 SER A O 1
ATOM 670 N N . ALA A 1 90 ? 8.998 7.975 -5.660 1.00 93.75 90 ALA A N 1
ATOM 671 C CA . ALA A 1 90 ? 7.608 7.670 -5.984 1.00 93.75 90 ALA A CA 1
ATOM 672 C C . ALA A 1 90 ? 6.831 7.113 -4.784 1.00 93.75 90 ALA A C 1
ATOM 674 O O . ALA A 1 90 ? 5.636 7.377 -4.653 1.00 93.75 90 ALA A O 1
ATOM 675 N N . ILE A 1 91 ? 7.498 6.356 -3.909 1.00 95.19 91 ILE A N 1
ATOM 676 C CA . ILE A 1 91 ? 6.919 5.865 -2.654 1.00 95.19 91 ILE A CA 1
ATOM 677 C C . ILE A 1 91 ? 6.675 7.027 -1.687 1.00 95.19 91 ILE A C 1
ATOM 679 O O . ILE A 1 91 ? 5.605 7.108 -1.090 1.00 95.19 91 ILE A O 1
ATOM 683 N N . SER A 1 92 ? 7.634 7.948 -1.558 1.00 95.25 92 SER A N 1
ATOM 684 C CA . SER A 1 92 ? 7.473 9.161 -0.750 1.00 95.25 92 SER A CA 1
ATOM 685 C C . SER A 1 92 ? 6.292 10.007 -1.234 1.00 95.25 92 SER A C 1
ATOM 687 O O . SER A 1 92 ? 5.461 10.418 -0.426 1.00 95.25 92 SER A O 1
ATOM 689 N N . ASP A 1 93 ? 6.165 10.206 -2.547 1.00 95.56 93 ASP A N 1
ATOM 690 C CA . ASP A 1 93 ? 5.060 10.957 -3.153 1.00 95.56 93 ASP A CA 1
ATOM 691 C C . ASP A 1 93 ? 3.704 10.274 -2.943 1.00 95.56 93 ASP A C 1
ATOM 693 O O . ASP A 1 93 ? 2.677 10.940 -2.809 1.00 95.56 93 ASP A O 1
ATOM 697 N N . PHE A 1 94 ? 3.675 8.940 -2.935 1.00 95.56 94 PHE A N 1
ATOM 698 C CA . PHE A 1 94 ? 2.473 8.184 -2.598 1.00 95.56 94 PHE A CA 1
ATOM 699 C C . PHE A 1 94 ? 2.103 8.372 -1.122 1.00 95.56 94 PHE A C 1
ATOM 701 O O . PHE A 1 94 ? 0.972 8.746 -0.817 1.00 95.56 94 PHE A O 1
ATOM 708 N N . HIS A 1 95 ? 3.056 8.187 -0.205 1.00 95.56 95 HIS A N 1
ATOM 709 C CA . HIS A 1 95 ? 2.810 8.336 1.230 1.00 95.56 95 HIS A CA 1
ATOM 710 C C . HIS A 1 95 ? 2.398 9.760 1.618 1.00 95.56 95 HIS A C 1
ATOM 712 O O . HIS A 1 95 ? 1.584 9.919 2.520 1.00 95.56 95 HIS A O 1
ATOM 718 N N . ALA A 1 96 ? 2.901 10.785 0.923 1.00 95.44 96 ALA A N 1
ATOM 719 C CA . ALA A 1 96 ? 2.492 12.173 1.136 1.00 95.44 96 ALA A CA 1
ATOM 720 C C . ALA A 1 96 ? 1.016 12.433 0.777 1.00 95.44 96 ALA A C 1
ATOM 722 O O . ALA A 1 96 ? 0.405 13.344 1.328 1.00 95.44 96 ALA A O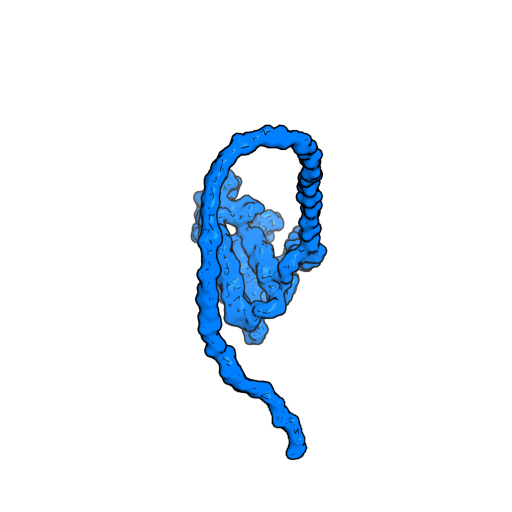 1
ATOM 723 N N . ARG A 1 97 ? 0.442 11.644 -0.142 1.00 94.56 97 ARG A N 1
ATOM 724 C CA . ARG A 1 97 ? -0.976 11.726 -0.534 1.00 94.56 97 ARG A CA 1
ATOM 725 C C . ARG A 1 97 ? -1.878 10.806 0.285 1.00 94.56 97 ARG A C 1
ATOM 727 O O . ARG A 1 97 ? -3.095 10.965 0.252 1.00 94.56 97 ARG A O 1
ATOM 734 N N . TRP A 1 98 ? -1.305 9.824 0.974 1.00 95.69 98 TRP A N 1
ATOM 735 C CA . TRP A 1 98 ? -2.072 8.854 1.738 1.00 95.69 98 TRP A CA 1
ATOM 736 C C . TRP A 1 98 ? -2.630 9.484 3.016 1.00 95.69 98 TRP A C 1
ATOM 738 O O . TRP A 1 98 ? -1.895 10.087 3.799 1.00 95.69 98 TRP A O 1
ATOM 748 N N . ASN A 1 99 ? -3.925 9.302 3.270 1.00 94.06 99 ASN A N 1
ATOM 749 C CA . ASN A 1 99 ? -4.551 9.779 4.499 1.00 94.06 99 ASN A CA 1
ATOM 750 C C . ASN A 1 99 ? -4.160 8.869 5.675 1.00 94.06 99 ASN A C 1
ATOM 752 O O . ASN A 1 99 ? -4.813 7.866 5.962 1.00 94.06 99 ASN A O 1
ATOM 756 N N . ALA A 1 100 ? -3.061 9.199 6.351 1.00 93.81 100 ALA A N 1
ATOM 757 C CA . ALA A 1 100 ? -2.590 8.440 7.506 1.00 93.81 100 ALA A CA 1
ATOM 758 C C . ALA A 1 100 ? -3.356 8.762 8.803 1.00 93.81 100 ALA A C 1
ATOM 760 O O . ALA A 1 100 ? -3.235 8.016 9.774 1.00 93.81 100 ALA A O 1
ATOM 761 N N . GLU A 1 101 ? -4.124 9.851 8.854 1.00 93.69 101 GLU A N 1
ATOM 762 C CA . GLU A 1 101 ? -4.805 10.290 10.079 1.00 93.69 101 GLU A CA 1
ATOM 763 C C . GLU A 1 101 ? -6.081 9.486 10.360 1.00 93.69 101 GLU A C 1
ATOM 765 O O . GLU A 1 101 ? -6.412 9.255 11.523 1.00 93.69 101 GLU A O 1
ATOM 770 N N . GLU A 1 102 ? -6.728 8.975 9.311 1.00 93.75 102 GLU A N 1
ATOM 771 C CA . GLU A 1 102 ? -8.030 8.302 9.384 1.00 93.75 102 GLU A CA 1
ATOM 772 C C . GLU A 1 102 ? -7.937 6.806 9.037 1.00 93.75 102 GLU A C 1
ATOM 774 O O . GLU A 1 102 ? -8.569 6.320 8.095 1.00 93.75 102 GLU A O 1
ATOM 779 N N . LEU A 1 103 ? -7.142 6.032 9.783 1.00 94.25 103 LEU A N 1
ATOM 780 C CA . LEU A 1 103 ? -7.086 4.580 9.589 1.00 94.25 103 LEU A CA 1
ATOM 781 C C . LEU A 1 103 ? -8.415 3.947 10.015 1.00 94.25 103 LEU A C 1
ATOM 783 O O . LEU A 1 103 ? -8.821 4.044 11.177 1.00 94.25 103 LEU A O 1
ATOM 787 N N . LYS A 1 104 ? -9.059 3.233 9.087 1.00 93.81 104 LYS A N 1
ATOM 788 C CA . LYS A 1 104 ? -10.366 2.595 9.274 1.00 93.81 104 LYS A CA 1
ATOM 789 C C . LYS A 1 104 ? -10.434 1.252 8.549 1.00 93.81 104 LYS A C 1
ATOM 791 O O . LYS A 1 104 ? -10.124 1.166 7.362 1.00 93.81 104 LYS A O 1
ATOM 796 N N . LEU A 1 105 ? -10.867 0.207 9.258 1.00 91.12 105 LEU A N 1
ATOM 797 C CA . LEU A 1 105 ? -10.981 -1.145 8.695 1.00 91.12 105 LEU A CA 1
ATOM 798 C C . LEU A 1 105 ? -11.954 -1.173 7.506 1.00 91.12 105 LEU A C 1
ATOM 800 O O . LEU A 1 105 ? -13.047 -0.617 7.586 1.00 91.12 105 LEU A O 1
ATOM 804 N N . GLY A 1 106 ? -11.555 -1.830 6.415 1.00 87.31 106 GLY A N 1
ATOM 805 C CA . GLY A 1 106 ? -12.357 -2.006 5.202 1.00 87.31 106 GLY A CA 1
ATOM 806 C C . GLY A 1 106 ? -12.264 -0.861 4.190 1.00 87.31 106 GLY A C 1
ATOM 807 O O . GLY A 1 106 ? -12.447 -1.105 3.000 1.00 87.31 106 GLY A O 1
ATOM 808 N N . THR A 1 107 ? -11.946 0.366 4.621 1.00 91.06 107 THR A N 1
ATOM 809 C CA . THR A 1 107 ? -11.897 1.543 3.731 1.00 91.06 107 THR A CA 1
ATOM 810 C C . THR A 1 107 ? -10.506 2.154 3.616 1.00 91.06 107 THR A C 1
ATOM 812 O O . THR A 1 107 ? -10.023 2.368 2.509 1.00 91.06 107 THR A O 1
ATOM 815 N N . ASN A 1 108 ? -9.829 2.403 4.734 1.00 94.12 108 ASN A N 1
ATOM 816 C CA . ASN A 1 108 ? -8.494 2.991 4.773 1.00 94.12 108 ASN A CA 1
ATOM 817 C C . ASN A 1 108 ? -7.625 2.171 5.726 1.00 94.12 108 ASN A C 1
ATOM 819 O O . ASN A 1 108 ? -7.338 2.570 6.855 1.00 94.12 108 ASN A O 1
ATOM 823 N N . ASP A 1 109 ? -7.292 0.959 5.298 1.00 92.44 109 ASP A N 1
ATOM 824 C CA . ASP A 1 109 ? -6.566 -0.014 6.100 1.00 92.44 109 ASP A CA 1
ATOM 825 C C . ASP A 1 109 ? -5.277 -0.477 5.415 1.00 92.44 109 ASP A C 1
ATOM 827 O O . ASP A 1 109 ? -4.915 -0.054 4.313 1.00 92.44 109 ASP A O 1
ATOM 831 N N . CYS A 1 110 ? -4.561 -1.375 6.092 1.00 92.94 110 CYS A N 1
ATOM 832 C CA . CYS A 1 110 ? -3.313 -1.924 5.582 1.00 92.94 110 CYS A CA 1
ATOM 833 C C . CYS A 1 110 ? -3.470 -2.652 4.242 1.00 92.94 110 CYS A C 1
ATOM 835 O O . CYS A 1 110 ? -2.508 -2.688 3.481 1.00 92.94 110 CYS A O 1
ATOM 837 N N . ARG A 1 111 ? -4.652 -3.212 3.939 1.00 91.19 111 ARG A N 1
ATOM 838 C CA . ARG A 1 111 ? -4.921 -3.943 2.698 1.00 91.19 111 ARG A CA 1
ATOM 839 C C . ARG A 1 111 ? -5.109 -2.972 1.542 1.00 91.19 111 ARG A C 1
ATOM 841 O O . ARG A 1 111 ? -4.513 -3.191 0.492 1.00 91.19 111 ARG A O 1
ATOM 848 N N . ASN A 1 112 ? -5.863 -1.897 1.738 1.00 92.88 112 ASN A N 1
ATOM 849 C CA . ASN A 1 112 ? -6.037 -0.880 0.702 1.00 92.88 112 ASN A CA 1
ATOM 850 C C . ASN A 1 112 ? -4.731 -0.120 0.454 1.00 92.88 112 ASN A C 1
ATOM 852 O O . ASN A 1 112 ? -4.313 -0.014 -0.695 1.00 92.88 112 ASN A O 1
ATOM 856 N N . HIS A 1 113 ? -4.006 0.265 1.511 1.00 94.69 113 HIS A N 1
ATOM 857 C CA . HIS A 1 113 ? -2.668 0.854 1.376 1.00 94.69 113 HIS A CA 1
ATOM 858 C C . HIS A 1 113 ? -1.731 -0.045 0.562 1.00 94.69 113 HIS A C 1
ATOM 860 O O . HIS A 1 113 ? -1.070 0.391 -0.376 1.00 94.69 113 HIS A O 1
ATOM 866 N N . ALA A 1 114 ? -1.698 -1.332 0.907 1.00 93.69 114 ALA A N 1
ATOM 867 C CA . ALA A 1 114 ? -0.929 -2.348 0.210 1.00 93.69 114 ALA A CA 1
ATOM 868 C C . ALA A 1 114 ? -1.244 -2.420 -1.291 1.00 93.69 114 ALA A C 1
ATOM 870 O O . ALA A 1 114 ? -0.325 -2.430 -2.114 1.00 93.69 114 ALA A O 1
ATOM 871 N N . LYS A 1 115 ? -2.532 -2.493 -1.635 1.00 92.25 115 LYS A N 1
ATOM 872 C CA . LYS A 1 115 ? -3.010 -2.590 -3.017 1.00 92.25 115 LYS A CA 1
ATOM 873 C C . LYS A 1 115 ? -2.669 -1.341 -3.820 1.00 92.25 115 LYS A C 1
ATOM 875 O O . LYS A 1 115 ? -2.056 -1.465 -4.877 1.00 92.25 115 LYS A O 1
ATOM 880 N N . GLU A 1 116 ? -2.997 -0.165 -3.293 1.00 93.44 116 GLU A N 1
ATOM 881 C CA . GLU A 1 116 ? -2.781 1.110 -3.979 1.00 93.44 116 GLU A CA 1
ATOM 882 C C . GLU A 1 116 ? -1.294 1.410 -4.164 1.00 93.44 116 GLU A C 1
ATOM 884 O O . GLU A 1 116 ? -0.878 1.789 -5.256 1.00 93.44 116 GLU A O 1
ATOM 889 N N . LEU A 1 117 ? -0.456 1.136 -3.159 1.00 94.50 117 LEU A N 1
ATOM 890 C CA . LEU A 1 117 ? 0.993 1.279 -3.302 1.00 94.50 117 LEU A CA 1
ATOM 891 C C . LEU A 1 117 ? 1.556 0.300 -4.344 1.00 94.50 117 LEU A C 1
ATOM 893 O O . LEU A 1 117 ? 2.416 0.658 -5.147 1.00 94.50 117 LEU A O 1
ATOM 897 N N . ALA A 1 118 ? 1.081 -0.947 -4.362 1.00 93.31 118 ALA A N 1
ATOM 898 C CA . ALA A 1 118 ? 1.515 -1.914 -5.364 1.00 93.31 118 ALA A CA 1
ATOM 899 C C . ALA A 1 118 ? 1.091 -1.500 -6.780 1.00 93.31 118 ALA A C 1
ATOM 901 O O . ALA A 1 118 ? 1.912 -1.577 -7.697 1.00 93.31 118 ALA A O 1
ATOM 902 N N . LYS A 1 119 ? -0.140 -1.012 -6.949 1.00 92.56 119 LYS A N 1
ATOM 903 C CA . LYS A 1 119 ? -0.636 -0.449 -8.208 1.00 92.56 119 LYS A CA 1
ATOM 904 C C . LYS A 1 119 ? 0.213 0.748 -8.639 1.00 92.56 119 LYS A C 1
ATOM 906 O O . LYS A 1 119 ? 0.756 0.730 -9.737 1.00 92.56 119 LYS A O 1
ATOM 911 N N . TRP A 1 120 ? 0.439 1.709 -7.745 1.00 92.81 120 TRP A N 1
ATOM 912 C CA . TRP A 1 120 ? 1.255 2.905 -7.987 1.00 92.81 120 TRP A CA 1
ATOM 913 C C . TRP A 1 120 ? 2.660 2.591 -8.515 1.00 92.81 120 TRP A C 1
ATOM 915 O O . TRP A 1 120 ? 3.193 3.309 -9.362 1.00 92.81 120 TRP A O 1
ATOM 925 N N . LEU A 1 121 ? 3.263 1.505 -8.023 1.00 92.69 121 LEU A N 1
ATOM 926 C CA . LEU A 1 121 ? 4.617 1.107 -8.398 1.00 92.69 121 LEU A CA 1
ATOM 927 C C . LEU A 1 121 ? 4.688 0.231 -9.648 1.00 92.69 121 LEU A C 1
ATOM 929 O O . LEU A 1 121 ? 5.722 0.248 -10.310 1.00 92.69 121 LEU A O 1
ATOM 933 N N . THR A 1 122 ? 3.663 -0.570 -9.945 1.00 91.19 122 THR A N 1
ATOM 934 C CA . THR A 1 122 ? 3.757 -1.655 -10.946 1.00 91.19 122 THR A CA 1
ATOM 935 C C . THR A 1 122 ? 2.842 -1.496 -12.149 1.00 91.19 122 THR A C 1
ATOM 937 O O . THR A 1 122 ? 3.067 -2.174 -13.147 1.00 91.19 122 THR A O 1
ATOM 940 N N . CYS A 1 123 ? 1.826 -0.643 -12.056 1.00 86.00 123 CYS A N 1
ATOM 941 C CA . CYS A 1 123 ? 0.818 -0.459 -13.090 1.00 86.00 123 CYS A CA 1
ATOM 942 C C . CYS A 1 123 ? 0.996 0.902 -13.769 1.00 86.00 123 CYS A C 1
ATOM 944 O O . CYS A 1 123 ? 1.339 1.903 -13.124 1.00 86.00 123 CYS A O 1
ATOM 946 N N . ASP A 1 124 ? 0.735 0.930 -15.070 1.00 81.69 124 ASP A N 1
ATOM 947 C CA . ASP A 1 124 ? 0.563 2.169 -15.815 1.00 81.69 124 ASP A CA 1
ATOM 948 C C . ASP A 1 124 ? -0.843 2.745 -15.585 1.00 81.69 124 ASP A C 1
ATOM 950 O O . ASP A 1 124 ? -1.720 2.116 -14.981 1.00 81.69 124 ASP A O 1
ATOM 954 N N . TYR A 1 125 ? -1.052 3.992 -16.007 1.00 72.56 125 TYR A N 1
ATOM 955 C CA . TYR A 1 125 ? -2.352 4.643 -15.872 1.00 72.56 125 TYR A CA 1
ATOM 956 C C . TYR A 1 125 ? -3.435 3.837 -16.611 1.00 72.56 125 TYR A C 1
ATOM 958 O O . TYR A 1 125 ? -3.218 3.407 -17.740 1.00 72.56 125 TYR A O 1
ATOM 966 N N . GLY A 1 126 ? -4.582 3.616 -15.963 1.00 67.31 126 GLY A N 1
ATOM 967 C CA . GLY A 1 126 ? -5.676 2.801 -16.508 1.00 67.31 126 GLY A CA 1
ATOM 968 C C . GLY A 1 126 ? -5.530 1.287 -16.307 1.00 67.31 126 GLY A C 1
ATOM 969 O O . GLY A 1 126 ? -6.440 0.549 -16.646 1.00 67.31 126 GLY A O 1
ATOM 970 N N . GLN A 1 127 ? -4.438 0.788 -15.721 1.00 80.00 127 GLN A N 1
ATOM 971 C CA . GLN A 1 127 ? -4.336 -0.633 -15.365 1.00 80.00 127 GLN A CA 1
ATOM 972 C C . GLN A 1 127 ? -4.849 -0.891 -13.943 1.00 80.00 127 GLN A C 1
ATOM 974 O O . GLN A 1 127 ? -4.610 -0.109 -13.016 1.00 80.00 127 GLN A O 1
ATOM 979 N N . GLY A 1 128 ? -5.550 -2.007 -13.757 1.00 82.50 128 GLY A N 1
ATOM 980 C CA . GLY A 1 128 ? -6.029 -2.485 -12.466 1.00 82.50 128 GLY A CA 1
ATOM 981 C C . GLY A 1 128 ? -5.161 -3.604 -11.892 1.00 82.50 128 GLY A C 1
ATOM 982 O O . GLY A 1 128 ? -4.286 -4.170 -12.554 1.00 82.50 128 GLY A O 1
ATOM 983 N N . LEU A 1 129 ? -5.392 -3.910 -10.615 1.00 85.94 129 LEU A N 1
ATOM 984 C CA . LEU A 1 129 ? -4.663 -4.949 -9.902 1.00 85.94 129 LEU A CA 1
ATOM 985 C C . LEU A 1 129 ? -5.605 -5.712 -8.974 1.00 85.94 129 LEU A C 1
ATOM 987 O O . LEU A 1 129 ? -6.083 -5.185 -7.967 1.00 85.94 129 LEU A O 1
ATOM 991 N N . GLU A 1 130 ? -5.841 -6.973 -9.307 1.00 85.62 130 GLU A N 1
ATOM 992 C CA . GLU A 1 130 ? -6.683 -7.871 -8.535 1.00 85.62 130 GLU A CA 1
ATOM 993 C C . GLU A 1 130 ? -5.839 -8.808 -7.681 1.00 85.62 130 GLU A C 1
ATOM 995 O O . GLU A 1 130 ? -4.803 -9.330 -8.103 1.00 85.62 130 GLU A O 1
ATOM 1000 N N . PHE A 1 131 ? -6.315 -9.032 -6.460 1.00 83.75 131 PHE A N 1
ATOM 1001 C CA . PHE A 1 131 ? -5.679 -9.910 -5.493 1.00 83.75 131 PHE A CA 1
ATOM 1002 C C . PHE A 1 131 ? -6.692 -10.898 -4.954 1.00 83.75 131 PHE A C 1
ATOM 1004 O O . PHE A 1 131 ? -7.636 -10.492 -4.269 1.00 83.75 131 PHE A O 1
ATOM 1011 N N . ASP A 1 132 ? -6.423 -12.175 -5.186 1.00 81.94 132 ASP A N 1
ATOM 1012 C CA . ASP A 1 132 ? -7.210 -13.268 -4.643 1.00 81.94 132 ASP A CA 1
ATOM 1013 C C . ASP A 1 132 ? -6.417 -14.000 -3.555 1.00 81.94 132 ASP A C 1
ATOM 1015 O O . ASP A 1 132 ? -5.200 -14.196 -3.665 1.00 81.94 132 ASP A O 1
ATOM 1019 N N . VAL A 1 133 ? -7.107 -14.348 -2.471 1.00 78.19 133 VAL A N 1
ATOM 1020 C CA . VAL A 1 133 ? -6.551 -15.138 -1.372 1.00 78.19 133 VAL A CA 1
ATOM 1021 C C . VAL A 1 133 ? -7.367 -16.418 -1.289 1.00 78.19 133 VAL A C 1
ATOM 1023 O O . VAL A 1 133 ? -8.469 -16.411 -0.744 1.00 78.19 133 VAL A O 1
ATOM 1026 N N . GLY A 1 134 ? -6.813 -17.508 -1.811 1.00 73.75 134 GLY A N 1
ATOM 1027 C CA . GLY A 1 134 ? -7.422 -18.827 -1.744 1.00 73.75 134 GLY A CA 1
ATOM 1028 C C . GLY A 1 134 ? -7.575 -19.315 -0.301 1.00 73.75 134 GLY A C 1
ATOM 1029 O O . GLY A 1 134 ? -6.900 -18.844 0.619 1.00 73.75 134 GLY A O 1
ATOM 1030 N N . GLU A 1 135 ? -8.441 -20.307 -0.098 1.00 71.31 135 GLU A N 1
ATOM 1031 C CA . GLU A 1 135 ? -8.791 -20.839 1.231 1.00 71.31 135 GLU A CA 1
ATOM 1032 C C . GLU A 1 135 ? -7.580 -21.355 2.025 1.00 71.31 135 GLU A C 1
ATOM 1034 O O . GLU A 1 135 ? -7.526 -21.224 3.249 1.00 71.31 135 GLU A O 1
ATOM 1039 N N . ASN A 1 136 ? -6.559 -21.857 1.326 1.00 68.38 136 ASN A N 1
ATOM 1040 C CA . ASN A 1 136 ? -5.310 -22.342 1.918 1.00 68.38 136 ASN A CA 1
ATOM 1041 C C . ASN A 1 136 ? -4.332 -21.211 2.301 1.00 68.38 136 ASN A C 1
ATOM 1043 O O . ASN A 1 136 ? -3.226 -21.469 2.777 1.00 68.38 136 ASN A O 1
ATOM 1047 N N . GLY A 1 137 ? -4.721 -19.947 2.105 1.00 65.62 137 GLY A N 1
ATOM 1048 C CA . GLY A 1 137 ? -3.858 -18.777 2.276 1.00 65.62 137 GLY A CA 1
ATOM 1049 C C . GLY A 1 137 ? -2.915 -18.527 1.096 1.00 65.62 137 GLY A C 1
ATOM 1050 O O . GLY A 1 137 ? -2.027 -17.673 1.202 1.00 65.62 137 GLY A O 1
ATOM 1051 N N . ASP A 1 138 ? -3.106 -19.252 -0.007 1.00 72.56 138 ASP A N 1
ATOM 1052 C CA . ASP A 1 138 ? -2.416 -19.016 -1.269 1.00 72.56 138 ASP A CA 1
ATOM 1053 C C . ASP A 1 138 ? -2.873 -17.681 -1.849 1.00 72.56 138 ASP A C 1
ATOM 1055 O O . ASP A 1 138 ? -4.063 -17.416 -1.963 1.00 72.56 138 ASP A O 1
ATOM 1059 N N . MET A 1 139 ? -1.923 -16.816 -2.192 1.00 75.44 139 MET A N 1
ATOM 1060 C CA . MET A 1 139 ? -2.228 -15.510 -2.770 1.00 75.44 139 MET A CA 1
ATOM 1061 C C . MET A 1 139 ? -1.875 -15.487 -4.245 1.00 75.44 139 MET A C 1
ATOM 1063 O O . MET A 1 139 ? -0.737 -15.786 -4.618 1.00 75.44 139 MET A O 1
ATOM 1067 N N . THR A 1 140 ? -2.825 -15.052 -5.065 1.00 81.69 140 THR A N 1
ATOM 1068 C CA . THR A 1 140 ? -2.604 -14.766 -6.481 1.00 81.69 140 THR A CA 1
ATOM 1069 C C . THR A 1 140 ? -2.826 -13.283 -6.761 1.00 81.69 140 THR A C 1
ATOM 1071 O O . THR A 1 140 ? -3.491 -12.568 -6.012 1.00 81.69 140 THR A O 1
ATOM 1074 N N . CYS A 1 141 ? -2.163 -12.794 -7.803 1.00 84.38 141 CYS A N 1
ATOM 1075 C CA . CYS A 1 141 ? -2.212 -11.404 -8.225 1.00 84.38 141 CYS A CA 1
ATOM 1076 C C . CYS A 1 141 ? -2.345 -11.389 -9.743 1.00 84.38 141 CYS A C 1
ATOM 1078 O O . CYS A 1 141 ? -1.559 -12.055 -10.423 1.00 84.38 141 CYS A O 1
ATOM 1080 N N . ARG A 1 142 ? -3.308 -10.630 -10.262 1.00 85.50 142 ARG A N 1
ATOM 1081 C CA . ARG A 1 142 ? -3.551 -10.474 -11.697 1.00 85.50 142 ARG A CA 1
ATOM 1082 C C . ARG A 1 142 ? -3.635 -8.987 -12.035 1.00 85.50 142 ARG A C 1
ATOM 1084 O O . ARG A 1 142 ? -4.293 -8.233 -11.330 1.00 85.50 142 ARG A O 1
ATOM 1091 N N . GLN A 1 143 ? -2.948 -8.573 -13.095 1.00 84.56 143 GLN A N 1
ATOM 1092 C CA . GLN A 1 143 ? -3.147 -7.248 -13.684 1.00 84.56 143 GLN A CA 1
ATOM 1093 C C . GLN A 1 143 ? -4.365 -7.290 -14.607 1.00 84.56 143 GLN A C 1
ATOM 1095 O O . GLN A 1 143 ? -4.545 -8.262 -15.347 1.00 84.56 143 GLN A O 1
ATOM 1100 N N . THR A 1 144 ? -5.195 -6.255 -14.546 1.00 80.12 144 THR A N 1
ATOM 1101 C CA . THR A 1 144 ? -6.370 -6.101 -15.407 1.00 80.12 144 THR A CA 1
ATOM 1102 C C . THR A 1 144 ? -6.174 -4.905 -16.333 1.00 80.12 144 THR A C 1
ATOM 1104 O O . THR A 1 144 ? -5.650 -3.867 -15.929 1.00 80.12 144 THR A O 1
ATOM 1107 N N . GLU A 1 145 ? -6.570 -5.058 -17.594 1.00 67.25 145 GLU A N 1
ATOM 1108 C CA . GLU A 1 145 ? -6.606 -3.974 -18.581 1.00 67.25 145 GLU A CA 1
ATOM 1109 C C . GLU A 1 145 ? -8.009 -3.356 -18.586 1.00 67.25 145 GLU A C 1
ATOM 1111 O O . GLU A 1 145 ? -8.748 -3.460 -19.560 1.00 67.25 145 GLU A O 1
ATOM 1116 N N . GLU A 1 146 ? -8.431 -2.786 -17.458 1.00 56.97 146 GLU A N 1
ATOM 1117 C CA . GLU A 1 146 ? -9.690 -2.038 -17.398 1.00 56.97 146 GLU A CA 1
ATOM 1118 C C . GLU A 1 146 ? -9.433 -0.585 -17.789 1.00 56.97 146 GLU A C 1
ATOM 1120 O O . GLU A 1 146 ? -9.222 0.281 -16.941 1.00 56.97 146 GLU A O 1
ATOM 1125 N N . PHE A 1 147 ? -9.473 -0.303 -19.091 1.00 48.81 147 PHE A N 1
ATOM 1126 C CA . PHE A 1 147 ? -9.708 1.064 -19.538 1.00 48.81 147 PHE A CA 1
ATOM 1127 C C . PHE A 1 147 ? -11.055 1.498 -18.963 1.00 48.81 147 PHE A C 1
ATOM 1129 O O . PHE A 1 147 ? -12.082 0.904 -19.289 1.00 48.81 147 PHE A O 1
ATOM 1136 N N . ALA A 1 148 ? -11.051 2.503 -18.087 1.00 46.69 148 ALA A N 1
ATOM 1137 C CA . ALA A 1 148 ? -12.274 3.191 -17.719 1.00 46.69 148 ALA A CA 1
ATOM 1138 C C . ALA A 1 148 ? -12.880 3.730 -19.019 1.00 46.69 148 ALA A C 1
ATOM 1140 O O . ALA A 1 148 ? -12.339 4.657 -19.619 1.00 46.69 148 ALA A O 1
ATOM 1141 N N . THR A 1 149 ? -13.942 3.096 -19.505 1.00 43.59 149 THR A N 1
ATOM 1142 C CA . THR A 1 149 ? -14.794 3.692 -20.525 1.00 43.59 149 THR A CA 1
ATOM 1143 C C . THR A 1 149 ? -15.482 4.853 -19.833 1.00 43.59 149 THR A C 1
ATOM 1145 O O . THR A 1 149 ? -16.426 4.652 -19.071 1.00 43.59 149 THR A O 1
ATOM 1148 N N . GLU A 1 150 ? -14.939 6.053 -20.005 1.00 51.34 150 GLU A N 1
ATOM 1149 C CA . GLU A 1 150 ? -15.701 7.271 -19.778 1.00 51.34 150 GLU A CA 1
ATOM 1150 C C . GLU A 1 150 ? -16.906 7.172 -20.722 1.00 51.34 150 GLU A C 1
ATOM 1152 O O . GLU A 1 150 ? -16.759 7.246 -21.940 1.00 51.34 150 GLU A O 1
ATOM 1157 N N . GLU A 1 151 ? -18.084 6.859 -20.181 1.00 52.50 151 GLU A N 1
ATOM 1158 C CA . GLU A 1 151 ? -19.330 7.072 -20.906 1.00 52.50 151 GLU A CA 1
ATOM 1159 C C . GLU A 1 151 ? -19.437 8.590 -21.100 1.00 52.50 151 GLU A C 1
ATOM 1161 O O . GLU A 1 151 ? -19.668 9.342 -20.153 1.00 52.50 151 GLU A O 1
ATOM 1166 N N . GLU A 1 152 ? -19.140 9.048 -22.316 1.00 48.78 152 GLU A N 1
ATOM 1167 C CA . GLU A 1 152 ? -19.332 10.429 -22.750 1.00 48.78 152 GLU A CA 1
ATOM 1168 C C . GLU A 1 152 ? -20.838 10.744 -22.728 1.00 48.78 152 GLU A C 1
ATOM 1170 O O . GLU A 1 152 ? -21.551 10.522 -23.707 1.00 48.78 152 GLU A O 1
ATOM 1175 N N . ASP A 1 153 ? -21.346 11.275 -21.615 1.00 46.28 153 ASP A N 1
ATOM 1176 C CA . ASP A 1 153 ? -22.632 11.981 -21.579 1.00 46.28 153 ASP A CA 1
ATOM 1177 C C . ASP A 1 153 ? -22.481 13.365 -22.250 1.00 46.28 153 ASP A C 1
ATOM 1179 O O . ASP A 1 153 ? -22.599 14.417 -21.618 1.00 46.28 153 ASP A O 1
ATOM 1183 N N . ASP A 1 154 ? -22.219 13.384 -23.560 1.00 44.16 154 ASP A N 1
ATOM 1184 C CA . ASP A 1 154 ? -22.328 14.583 -24.400 1.00 44.16 154 ASP A CA 1
ATOM 1185 C C . ASP A 1 154 ? -23.803 14.807 -24.783 1.00 44.16 154 ASP A C 1
ATOM 1187 O O . ASP A 1 154 ? -24.242 14.622 -25.922 1.00 44.16 154 ASP A O 1
ATOM 1191 N N . VAL A 1 155 ? -24.617 15.220 -23.807 1.00 48.03 155 VAL A N 1
ATOM 1192 C CA . VAL A 1 155 ? -25.929 15.812 -24.098 1.00 48.03 155 VAL A CA 1
ATOM 1193 C C . VAL A 1 155 ? -25.693 17.243 -24.570 1.00 48.03 155 VAL A C 1
ATOM 1195 O O . VAL A 1 155 ? -25.623 18.181 -23.779 1.00 48.03 155 VAL A O 1
ATOM 1198 N N . VAL A 1 156 ? -25.566 17.412 -25.884 1.00 50.69 156 VAL A N 1
ATOM 1199 C CA . VAL A 1 156 ? -25.539 18.722 -26.542 1.00 50.69 156 VAL A CA 1
ATOM 1200 C C . VAL A 1 156 ? -26.929 19.364 -26.394 1.00 50.69 156 VAL A C 1
ATOM 1202 O O . VAL A 1 156 ? -27.893 18.820 -26.935 1.00 50.69 156 VAL A O 1
ATOM 1205 N N . PRO A 1 157 ? -27.103 20.504 -25.698 1.00 48.53 157 PRO A N 1
ATOM 1206 C CA . PRO A 1 157 ? -28.388 21.187 -25.708 1.00 48.53 157 PRO A CA 1
ATOM 1207 C C . PRO A 1 157 ? -28.626 21.827 -27.084 1.00 48.53 157 PRO A C 1
ATOM 1209 O O . PRO A 1 157 ? -27.888 22.709 -27.526 1.00 48.53 157 PRO A O 1
ATOM 1212 N N . GLU A 1 158 ? -29.676 21.360 -27.759 1.00 44.50 158 GLU A N 1
ATOM 1213 C CA . GLU A 1 158 ? -30.194 21.872 -29.027 1.00 44.50 158 GLU A CA 1
ATOM 1214 C C . GLU A 1 158 ? -30.602 23.351 -28.879 1.00 44.50 158 GLU A C 1
ATOM 1216 O O . GLU A 1 158 ? -31.569 23.698 -28.199 1.00 44.50 158 GLU A O 1
ATOM 1221 N N . PHE A 1 159 ? -29.830 24.253 -29.491 1.00 45.19 159 PHE A N 1
ATOM 1222 C CA . PHE A 1 159 ? -30.124 25.685 -29.527 1.00 45.19 159 PHE A CA 1
ATOM 1223 C C . PHE A 1 159 ? -31.257 25.955 -30.525 1.00 45.19 159 PHE A C 1
ATOM 1225 O O . PHE A 1 159 ? -31.046 25.944 -31.738 1.00 45.19 159 PHE A O 1
ATOM 1232 N N . VAL A 1 160 ? -32.458 26.216 -30.009 1.00 48.31 160 VAL A N 1
ATOM 1233 C CA . VAL A 1 160 ? -33.628 26.631 -30.795 1.00 48.31 160 VAL A CA 1
ATOM 1234 C C . VAL A 1 160 ? -33.543 28.142 -31.073 1.00 48.31 160 VAL A C 1
ATOM 1236 O O . VAL A 1 160 ? -33.540 28.923 -30.120 1.00 48.31 160 VAL A O 1
ATOM 1239 N N . PRO A 1 161 ? -33.481 28.610 -32.335 1.00 45.50 161 PRO A N 1
ATOM 1240 C CA . PRO A 1 161 ? -33.481 30.040 -32.625 1.00 45.50 161 PRO A CA 1
ATOM 1241 C C . PRO A 1 161 ? -34.914 30.592 -32.705 1.00 45.50 161 PRO A C 1
ATOM 1243 O O . PRO A 1 161 ? -35.705 30.153 -33.539 1.00 45.50 161 PRO A O 1
ATOM 1246 N N . GLU A 1 162 ? -35.240 31.601 -31.889 1.00 43.31 162 GLU A N 1
ATOM 1247 C CA . GLU A 1 162 ? -36.491 32.365 -32.027 1.00 43.31 162 GLU A CA 1
ATOM 1248 C C . GLU A 1 162 ? -36.350 33.584 -32.969 1.00 43.31 162 GLU A C 1
ATOM 1250 O O . GLU A 1 162 ? -35.274 34.190 -33.059 1.00 43.31 162 GLU A O 1
ATOM 1255 N N . PRO A 1 163 ? -37.426 33.958 -33.694 1.00 41.78 163 PRO A N 1
ATOM 1256 C CA . PRO A 1 163 ? -37.372 34.892 -34.811 1.00 41.78 163 PRO A CA 1
ATOM 1257 C C . PRO A 1 163 ? -37.518 36.376 -34.419 1.00 41.78 163 PRO A C 1
ATOM 1259 O O . PRO A 1 163 ? -38.187 36.776 -33.473 1.00 41.78 163 PRO A O 1
ATOM 1262 N N . THR A 1 164 ? -36.894 37.204 -35.255 1.00 46.97 164 THR A N 1
ATOM 1263 C CA . THR A 1 164 ? -36.759 38.670 -35.244 1.00 46.97 164 THR A CA 1
ATOM 1264 C C . THR A 1 164 ? -38.055 39.495 -35.318 1.00 46.97 164 THR A C 1
ATOM 1266 O O . THR A 1 164 ? -38.871 39.219 -36.191 1.00 46.97 164 THR A O 1
ATOM 1269 N N . MET A 1 165 ? -38.117 40.653 -34.629 1.00 32.78 165 MET A N 1
ATOM 1270 C CA . MET A 1 165 ? -38.738 41.903 -35.137 1.00 32.78 165 MET A CA 1
ATOM 1271 C C . MET A 1 165 ? -38.064 43.182 -34.572 1.00 32.78 165 MET A C 1
ATOM 1273 O O . MET A 1 165 ? -37.592 43.218 -33.442 1.00 32.78 165 MET A O 1
ATOM 1277 N N . ARG A 1 166 ? -37.982 44.215 -35.428 1.00 41.38 166 ARG A N 1
ATOM 1278 C CA . ARG A 1 166 ? -37.256 45.513 -35.334 1.00 41.38 166 ARG A CA 1
ATOM 1279 C C . ARG A 1 166 ? -38.177 46.673 -34.815 1.00 41.38 166 ARG A C 1
ATOM 1281 O O . ARG A 1 166 ? -39.324 46.384 -34.503 1.00 41.38 166 ARG A O 1
ATOM 1288 N N . PRO A 1 167 ? -37.874 47.989 -35.003 1.00 54.09 167 PRO A N 1
ATOM 1289 C CA . PRO A 1 167 ? -36.865 48.891 -34.390 1.00 54.09 167 PRO A CA 1
ATOM 1290 C C . PRO A 1 167 ? -37.471 50.258 -33.909 1.00 54.09 167 PRO A C 1
ATOM 1292 O O . PRO A 1 167 ? -38.645 50.517 -34.151 1.00 54.09 167 PRO A O 1
ATOM 1295 N N . ARG A 1 168 ? -36.662 51.191 -33.352 1.00 32.59 168 ARG A N 1
ATOM 1296 C CA . ARG A 1 168 ? -36.687 52.675 -33.600 1.00 32.59 168 ARG A CA 1
ATOM 1297 C C . ARG A 1 168 ? -35.637 53.410 -32.733 1.00 32.59 168 ARG A C 1
ATOM 1299 O O . ARG A 1 168 ? -35.685 53.321 -31.518 1.00 32.59 168 ARG A O 1
ATOM 1306 N N . SER A 1 169 ? -34.548 53.917 -33.331 1.00 39.00 169 SER A N 1
ATOM 1307 C CA . SER A 1 169 ? -34.232 55.340 -33.639 1.00 39.00 169 SER A CA 1
ATOM 1308 C C . SER A 1 169 ? -34.117 56.263 -32.407 1.00 39.00 169 SER A C 1
ATOM 1310 O O . SER A 1 169 ? -35.082 56.410 -31.673 1.00 39.00 169 SER A O 1
ATOM 1312 N N . THR A 1 170 ? -33.020 56.993 -32.175 1.00 34.34 170 THR A N 1
ATOM 1313 C CA . THR A 1 170 ? -32.612 58.169 -32.973 1.00 34.34 170 THR A CA 1
ATOM 1314 C C . THR A 1 170 ? -31.243 58.746 -32.530 1.00 34.34 170 THR A C 1
ATOM 1316 O O . THR A 1 170 ? -30.830 58.542 -31.396 1.00 34.34 170 THR A O 1
ATOM 1319 N N . VAL A 1 171 ? -30.642 59.522 -33.455 1.00 37.03 171 VAL A N 1
ATOM 1320 C CA . VAL A 1 171 ? -29.682 60.659 -33.338 1.00 37.03 171 VAL A CA 1
ATOM 1321 C C . VAL A 1 171 ? -28.271 60.418 -32.760 1.00 37.03 171 VAL A C 1
ATOM 1323 O O . VAL A 1 171 ? -28.109 60.055 -31.609 1.00 37.03 171 VAL A O 1
ATOM 1326 N N . ALA A 1 172 ? -27.218 60.510 -33.593 1.00 32.75 172 ALA A N 1
ATOM 1327 C CA . ALA A 1 172 ? -26.402 61.708 -33.937 1.00 32.75 172 ALA A CA 1
ATOM 1328 C C . ALA A 1 172 ? -25.089 61.692 -33.112 1.00 32.75 172 ALA A C 1
ATOM 1330 O O . ALA A 1 172 ? -25.113 61.260 -31.975 1.00 32.75 172 ALA A O 1
ATOM 1331 N N . ALA A 1 173 ? -23.890 62.089 -33.540 1.00 33.16 173 ALA A N 1
ATOM 1332 C CA . ALA A 1 173 ? -23.319 62.691 -34.738 1.00 33.16 173 ALA A CA 1
ATOM 1333 C C . ALA A 1 173 ? -21.781 62.479 -34.686 1.00 33.16 173 ALA A C 1
ATOM 1335 O O . ALA A 1 173 ? -21.260 62.287 -33.595 1.00 33.16 173 ALA A O 1
ATOM 1336 N N . ALA A 1 174 ? -21.100 62.643 -35.837 1.00 35.72 174 ALA A N 1
ATOM 1337 C CA . ALA A 1 174 ? -19.731 63.191 -36.005 1.00 35.72 174 ALA A CA 1
ATOM 1338 C C . ALA A 1 174 ? -18.533 62.479 -35.307 1.00 35.72 174 ALA A C 1
ATOM 1340 O O . ALA A 1 174 ? -18.632 61.982 -34.204 1.00 35.72 174 ALA A O 1
ATOM 1341 N N . ALA A 1 175 ? -17.299 62.421 -35.812 1.00 39.56 175 ALA A N 1
ATOM 1342 C CA . ALA A 1 175 ? -16.659 62.824 -37.056 1.00 39.56 175 ALA A CA 1
ATOM 1343 C C . ALA A 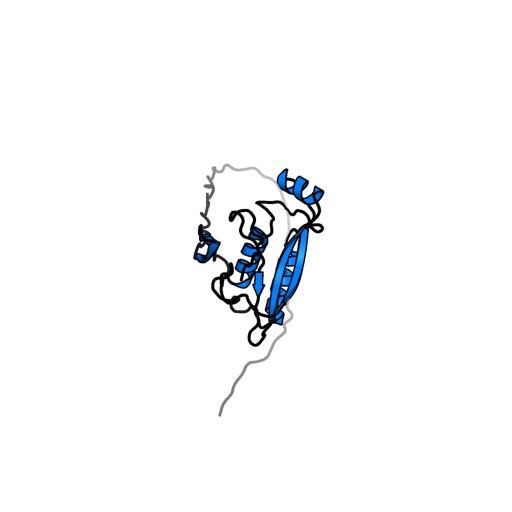1 175 ? -15.276 62.126 -37.155 1.00 39.56 175 ALA A C 1
ATOM 1345 O O . ALA A 1 175 ? -14.630 61.829 -36.156 1.00 39.56 175 ALA A O 1
ATOM 1346 N N . ARG A 1 176 ? -14.847 61.908 -38.404 1.00 37.72 176 ARG A N 1
ATOM 1347 C CA . ARG A 1 176 ? -13.476 61.804 -38.954 1.00 37.72 176 ARG A CA 1
ATOM 1348 C C . ARG A 1 176 ? -12.312 62.309 -38.075 1.00 37.72 176 ARG A C 1
ATOM 1350 O O . ARG A 1 176 ? -12.354 63.445 -37.618 1.00 37.72 176 ARG A O 1
ATOM 1357 N N . SER A 1 177 ? -11.161 61.625 -38.124 1.00 42.91 177 SER A N 1
ATOM 1358 C CA . SER A 1 177 ? -9.994 62.054 -38.938 1.00 42.91 177 SER A CA 1
ATOM 1359 C C . SER A 1 177 ? -8.751 61.158 -38.765 1.00 42.91 177 SER A C 1
ATOM 1361 O O . SER A 1 177 ? -8.584 60.436 -37.791 1.00 42.91 177 SER A O 1
ATOM 1363 N N . GLU A 1 178 ? -7.931 61.176 -39.813 1.00 43.12 178 GLU A N 1
ATOM 1364 C CA . GLU A 1 178 ? -6.784 60.332 -40.150 1.00 43.12 178 GLU A CA 1
ATOM 1365 C C . GLU A 1 178 ? -5.486 60.729 -39.421 1.00 43.12 178 GLU A C 1
ATOM 1367 O O . GLU A 1 178 ? -5.327 61.901 -39.101 1.00 43.12 178 GLU A O 1
ATOM 1372 N N . ARG A 1 179 ? -4.494 59.818 -39.325 1.00 43.16 179 ARG A N 1
ATOM 1373 C CA . ARG A 1 179 ? -3.142 59.938 -39.949 1.00 43.16 179 ARG A CA 1
ATOM 1374 C C . ARG A 1 179 ? -2.071 59.041 -39.294 1.00 43.16 179 ARG A C 1
ATOM 1376 O O . ARG A 1 179 ? -1.849 59.151 -38.102 1.00 43.16 179 ARG A O 1
ATOM 1383 N N . LYS A 1 180 ? -1.347 58.307 -40.167 1.00 41.81 180 LYS A N 1
ATOM 1384 C CA . LYS A 1 180 ? 0.136 58.193 -40.326 1.00 41.81 180 LYS A CA 1
ATOM 1385 C C . LYS A 1 180 ? 1.020 57.883 -39.093 1.00 41.81 180 LYS A C 1
ATOM 1387 O O . LYS A 1 180 ? 0.807 58.404 -38.023 1.00 41.81 180 LYS A O 1
ATOM 1392 N N . GLU A 1 181 ? 2.163 57.195 -39.160 1.00 42.03 181 GLU A N 1
ATOM 1393 C CA . GLU A 1 181 ? 2.967 56.571 -40.218 1.00 42.03 181 GLU A CA 1
ATOM 1394 C C . GLU A 1 181 ? 4.190 55.888 -39.546 1.00 42.03 181 GLU A C 1
ATOM 1396 O O . GLU A 1 181 ? 4.748 56.416 -38.593 1.00 42.03 181 GLU A O 1
ATOM 1401 N N . LYS A 1 182 ? 4.588 54.717 -40.073 1.00 41.06 182 LYS A N 1
ATOM 1402 C CA . LYS A 1 182 ? 5.921 54.060 -40.101 1.00 41.06 182 LYS A CA 1
ATOM 1403 C C . LYS A 1 182 ? 6.979 54.379 -39.018 1.00 41.06 182 LYS A C 1
ATOM 1405 O O . LYS A 1 182 ? 7.550 55.465 -39.012 1.00 41.06 182 LYS A O 1
ATOM 1410 N N . LYS A 1 183 ? 7.590 53.306 -38.481 1.00 41.72 183 LYS A N 1
ATOM 1411 C CA . LYS A 1 183 ? 9.049 53.115 -38.648 1.00 41.72 183 LYS A CA 1
ATOM 1412 C C . LYS A 1 183 ? 9.474 51.643 -38.708 1.00 41.72 183 LYS A C 1
ATOM 1414 O O . LYS A 1 183 ? 9.140 50.823 -37.868 1.00 41.72 183 LYS A O 1
ATOM 1419 N N . ARG A 1 184 ? 10.223 51.371 -39.777 1.00 40.81 184 ARG A N 1
ATOM 1420 C CA . ARG A 1 184 ? 10.900 50.137 -40.192 1.00 40.81 184 ARG A CA 1
ATOM 1421 C C . ARG A 1 184 ? 11.919 49.661 -39.145 1.00 40.81 184 ARG A C 1
ATOM 1423 O O . ARG A 1 184 ? 12.751 50.461 -38.729 1.00 40.81 184 ARG A O 1
ATOM 1430 N N . GLN A 1 185 ? 11.997 48.352 -38.921 1.00 43.75 185 GLN A N 1
ATOM 1431 C CA . GLN A 1 185 ? 13.281 47.669 -38.735 1.00 43.75 185 GLN A CA 1
ATOM 1432 C C . GLN A 1 185 ? 13.405 46.581 -39.803 1.00 43.75 185 GLN A C 1
ATOM 1434 O O . GLN A 1 185 ? 12.519 45.756 -40.004 1.00 43.75 185 GLN A O 1
ATOM 1439 N N . LYS A 1 186 ? 14.482 46.688 -40.579 1.00 41.97 186 LYS A N 1
ATOM 1440 C CA . LYS A 1 186 ? 14.796 45.884 -41.755 1.00 41.97 186 LYS A CA 1
ATOM 1441 C C . LYS A 1 186 ? 16.080 45.127 -41.428 1.00 41.97 186 LYS A C 1
ATOM 1443 O O . LYS A 1 186 ? 17.054 45.775 -41.057 1.00 41.97 186 LYS A O 1
ATOM 1448 N N . SER A 1 187 ? 16.104 43.855 -41.834 1.00 38.41 187 SER A N 1
ATOM 1449 C CA . SER A 1 187 ? 17.247 43.217 -42.515 1.00 38.41 187 SER A CA 1
ATOM 1450 C C . SER A 1 187 ? 18.381 42.719 -41.599 1.00 38.41 187 SER A C 1
ATOM 1452 O O . SER A 1 187 ? 18.695 43.384 -40.627 1.00 38.41 187 SER A O 1
ATOM 1454 N N . LYS A 1 188 ? 19.084 41.604 -41.824 1.00 43.81 188 LYS A N 1
ATOM 1455 C CA . LYS A 1 188 ? 19.222 40.560 -42.873 1.00 43.81 188 LYS A CA 1
ATOM 1456 C C . LYS A 1 188 ? 19.779 39.324 -42.126 1.00 43.81 188 LYS A C 1
ATOM 1458 O O . LYS A 1 188 ? 20.289 39.485 -41.030 1.00 43.81 188 LYS A O 1
ATOM 1463 N N . GLY A 1 189 ? 19.799 38.090 -42.606 1.00 37.19 189 GLY A N 1
ATOM 1464 C CA . GLY A 1 189 ? 19.634 37.511 -43.929 1.00 37.19 189 GLY A CA 1
ATOM 1465 C C . GLY A 1 189 ? 20.132 36.064 -43.829 1.00 37.19 189 GLY A C 1
ATOM 1466 O O . GLY A 1 189 ? 21.048 35.766 -43.067 1.00 37.19 189 GLY A O 1
ATOM 1467 N N . ALA A 1 190 ? 19.469 35.165 -44.544 1.00 44.81 190 ALA A N 1
ATOM 1468 C CA . ALA A 1 190 ? 19.708 33.732 -44.507 1.00 44.81 190 ALA A CA 1
ATOM 1469 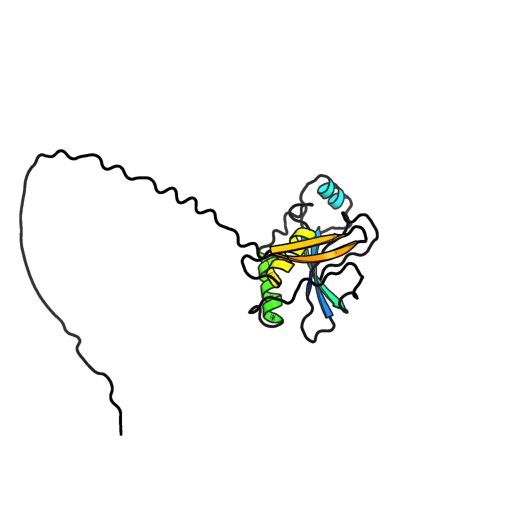C C . ALA A 1 190 ? 20.919 33.293 -45.356 1.00 44.81 190 ALA A C 1
ATOM 1471 O O . ALA A 1 190 ? 21.182 33.875 -46.403 1.00 44.81 190 ALA A O 1
ATOM 1472 N N . LYS A 1 191 ? 21.562 32.215 -44.878 1.00 46.47 191 LYS A N 1
ATOM 1473 C CA . LYS A 1 191 ? 22.108 31.025 -45.573 1.00 46.47 191 LYS A CA 1
ATOM 1474 C C . LYS A 1 191 ? 22.688 31.177 -46.989 1.00 46.47 191 LYS A C 1
ATOM 1476 O O . LYS A 1 191 ? 21.966 31.549 -47.908 1.00 46.47 191 LYS A O 1
ATOM 1481 N N . LYS A 1 192 ? 23.883 30.596 -47.188 1.00 40.09 192 LYS A N 1
ATOM 1482 C CA . LYS A 1 192 ? 24.150 29.540 -48.196 1.00 40.09 192 LYS A CA 1
ATOM 1483 C C . LYS A 1 192 ? 25.594 29.005 -48.110 1.00 40.09 192 LYS A C 1
ATOM 1485 O O . LYS A 1 192 ? 26.541 29.758 -48.288 1.00 40.09 192 LYS A O 1
ATOM 1490 N N . SER A 1 193 ? 25.731 27.699 -47.885 1.00 40.50 193 SER A N 1
ATOM 1491 C CA . SER A 1 193 ? 26.780 26.819 -48.449 1.00 40.50 193 SER A CA 1
ATOM 1492 C C . SER A 1 193 ? 26.507 26.616 -49.962 1.00 40.50 193 SER A C 1
ATOM 1494 O O . SER A 1 193 ? 25.476 27.126 -50.421 1.00 40.50 193 SER A O 1
ATOM 1496 N N . PRO A 1 194 ? 27.251 25.810 -50.757 1.00 54.59 194 PRO A N 1
ATOM 1497 C CA . PRO A 1 194 ? 28.519 25.081 -50.547 1.00 54.59 194 PRO A CA 1
ATOM 1498 C C . PRO A 1 194 ? 29.533 25.248 -51.720 1.00 54.59 194 PRO A C 1
ATOM 1500 O O . PRO A 1 194 ? 29.165 25.731 -52.791 1.00 54.59 194 PRO A O 1
ATOM 1503 N N . LYS A 1 195 ? 30.769 24.759 -51.559 1.00 39.31 195 LYS A N 1
ATOM 1504 C CA . LYS A 1 195 ? 31.489 23.862 -52.493 1.00 39.31 195 LYS A CA 1
ATOM 1505 C C . LYS A 1 195 ? 32.875 23.544 -51.952 1.00 39.31 195 LYS A C 1
ATOM 1507 O O . LYS A 1 195 ? 33.516 24.486 -51.444 1.00 39.31 195 LYS A O 1
#

pLDDT: mean 73.22, std 22.12, range [32.59, 96.56]

Sequence (195 aa):
VFGARGARRASDAHWMVLVRHAGDDHASVYDFLPTSPKSPATAAKLLAGREVRGEIRSRRMAGVPARGRRCVRVGTTRVGLGGRIGIESAISDFHARWNAEELKLGTNDCRNHAKELAKWLTCDYGQGLEFDVGENGDMTCRQTEEFATEEEDDVVPEFVPEPTMRPRSTVAAAARSERKEKKRQKSKGAKKSPK

Organism: Ostreococcus tauri (NCBI:txid70448)

Secondary structure (DSSP, 8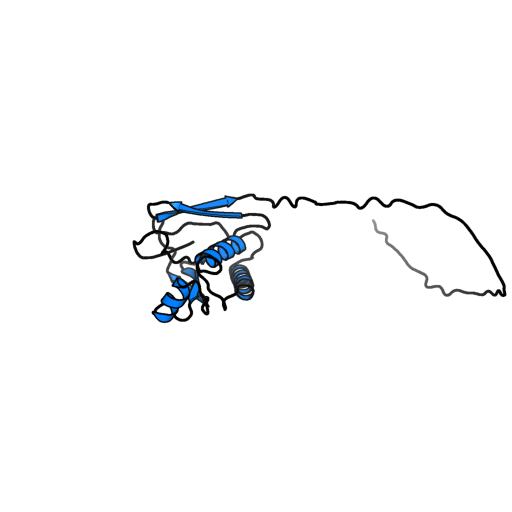-state):
-----S-S-GGG---EEEEE-TT-SEEEEEEEEESSTT-HHHHHHHHTT--B-EEEEEEEEESPPPBTBS-----PPPTTS-SHHHHHHHHHHHHHHS--S-BBTTTBSHHHHHHHHHHHHH--TT-EEEEEE-TTS-EEEEEE---------------PPPPP-------------------------------

Radius of gyration: 31.48 Å; chains: 1; bounding box: 70×86×76 Å

Foldseek 3Di:
DWAADDDDFPLPGFTWDWDDFPPDQKTKIKFKAAPCNPDPVCVVCQVVQFWGAIDIDIDIDRHDDDPPHLDDDAAAFDPPCDHPVSLVVLLVVLVVPQPRGGDHPPPRHRVVSNQVNSCSGGPDPQKHKDWDQDRVRDIDIDIHNHRPPPPPPPPPPDDDDDDDDDDDDDDYDDDDDDDDDDDDDDDDDDDDDDD